Protein AF-A0A150TGW2-F1 (afdb_monomer_lite)

Foldseek 3Di:
DDDAQDDLVVLLCVQCPPPPPPLLSVLLSVLSVLLVVLQCVFQVLADHPLQNQVSLVLSVLDDSVSSNVLSVLSSVLSCLQGCVHQQHANYCLCLLLCVLVLVVCVVPVPVRVPPDSSHPVNSVVSVVVSVVLVVCCVVQPPQNGGDPDRDGRDSDPDDDDSVVVVVVVVVCVVVVNRQWPSNDNVTDGHSPGD

pLDDT: mean 93.77, std 6.83, range [50.31, 98.62]

Organism: Sorangium cellulosum (NCBI:txid56)

Radius of gyration: 16.87 Å; chains: 1; bounding box: 44×37×44 Å

Structure (mmCIF, N/CA/C/O backbone):
data_AF-A0A150TGW2-F1
#
_entry.id   AF-A0A150TGW2-F1
#
loop_
_atom_site.group_PDB
_atom_site.id
_atom_site.type_symbol
_atom_site.label_atom_id
_atom_site.label_alt_id
_atom_site.label_comp_id
_atom_site.label_asym_id
_atom_site.label_entity_id
_atom_site.label_seq_id
_atom_site.pdbx_PDB_ins_code
_atom_site.Cartn_x
_atom_site.Cartn_y
_atom_site.Cartn_z
_atom_site.occupancy
_atom_site.B_iso_or_equiv
_atom_site.auth_seq_id
_atom_site.auth_comp_id
_atom_site.auth_asym_id
_atom_site.auth_atom_id
_atom_site.pdbx_PDB_model_num
ATOM 1 N N . GLY A 1 1 ? -21.103 8.300 -10.836 1.00 50.31 1 GLY A N 1
ATOM 2 C CA . GLY A 1 1 ? -19.674 8.620 -10.648 1.00 50.31 1 GLY A CA 1
ATOM 3 C C . GLY A 1 1 ? -19.237 8.073 -9.309 1.00 50.31 1 GLY A C 1
ATOM 4 O O . GLY A 1 1 ? -20.060 8.063 -8.403 1.00 50.31 1 GLY A O 1
ATOM 5 N N . ARG A 1 2 ? -18.007 7.562 -9.195 1.00 58.28 2 ARG A N 1
ATOM 6 C CA . ARG A 1 2 ? -17.454 7.098 -7.913 1.00 58.28 2 ARG A CA 1
ATOM 7 C C . ARG A 1 2 ? -17.282 8.310 -6.977 1.00 58.28 2 ARG A C 1
ATOM 9 O O . ARG A 1 2 ? -16.874 9.359 -7.477 1.00 58.28 2 ARG A O 1
ATOM 16 N N . PRO A 1 3 ? -17.623 8.211 -5.681 1.00 62.69 3 PRO A N 1
ATOM 17 C CA . PRO A 1 3 ? -17.350 9.286 -4.732 1.00 62.69 3 PRO A CA 1
ATOM 18 C C . PRO A 1 3 ? -15.841 9.543 -4.640 1.00 62.69 3 PRO A C 1
ATOM 20 O O . PRO A 1 3 ? -15.041 8.612 -4.748 1.00 62.69 3 PRO A O 1
ATOM 23 N N . SER A 1 4 ? -15.460 10.811 -4.484 1.00 74.00 4 SER A N 1
ATOM 24 C CA . SER A 1 4 ? -14.071 11.203 -4.234 1.00 74.00 4 SER A CA 1
ATOM 25 C C . SER A 1 4 ? -13.566 10.575 -2.934 1.00 74.00 4 SER A C 1
ATOM 27 O O . SER A 1 4 ? -14.350 10.399 -2.001 1.00 74.00 4 SER A O 1
ATOM 29 N N . ALA A 1 5 ? -12.265 10.276 -2.866 1.00 78.12 5 ALA A N 1
ATOM 30 C CA . ALA A 1 5 ? -11.638 9.822 -1.627 1.00 78.12 5 ALA A CA 1
ATOM 31 C C . ALA A 1 5 ? -11.913 10.834 -0.494 1.00 78.12 5 ALA A C 1
ATOM 33 O O . ALA A 1 5 ? -11.845 12.048 -0.742 1.00 78.12 5 ALA A O 1
ATOM 34 N N . PRO A 1 6 ? -12.254 10.370 0.722 1.00 82.56 6 PRO A N 1
ATOM 35 C CA . PRO A 1 6 ? -12.525 11.265 1.835 1.00 82.56 6 PRO A CA 1
ATOM 36 C C . PRO A 1 6 ? -11.274 12.068 2.198 1.00 82.56 6 PRO A C 1
ATOM 38 O O . PRO A 1 6 ? -10.140 11.599 2.079 1.00 82.56 6 PRO A O 1
ATOM 41 N N . ALA A 1 7 ? -11.478 13.292 2.685 1.00 87.06 7 ALA A N 1
ATOM 42 C CA . ALA A 1 7 ? -10.389 14.032 3.308 1.00 87.06 7 ALA A CA 1
ATOM 43 C C . ALA A 1 7 ? -9.877 13.252 4.536 1.00 87.06 7 ALA A C 1
ATOM 45 O O . ALA A 1 7 ? -10.691 12.648 5.238 1.00 87.06 7 ALA A O 1
ATOM 46 N N . PRO A 1 8 ? -8.574 13.310 4.872 1.00 85.81 8 PRO A N 1
ATOM 47 C CA . PRO A 1 8 ? -8.024 12.566 6.007 1.00 85.81 8 PRO A CA 1
ATOM 48 C C . PRO A 1 8 ? -8.771 12.791 7.327 1.00 85.81 8 PRO A C 1
ATOM 50 O O . PRO A 1 8 ? -8.977 11.851 8.083 1.00 85.81 8 PRO A O 1
ATOM 53 N N . VAL A 1 9 ? -9.231 14.020 7.583 1.00 87.62 9 VAL A N 1
ATOM 54 C CA . VAL A 1 9 ? -10.023 14.356 8.779 1.00 87.62 9 VAL A CA 1
ATOM 55 C C . VAL A 1 9 ? -11.377 13.642 8.776 1.00 87.62 9 VAL A C 1
ATOM 57 O O . VAL A 1 9 ? -11.744 13.041 9.779 1.00 87.62 9 VAL A O 1
ATOM 60 N N . ALA A 1 10 ? -12.076 13.630 7.637 1.00 89.12 10 ALA A N 1
ATOM 61 C CA . ALA A 1 10 ? -13.352 12.931 7.498 1.00 89.12 10 ALA A CA 1
ATOM 62 C C . ALA A 1 10 ? -13.186 11.412 7.666 1.00 89.12 10 ALA A C 1
ATOM 64 O O . ALA A 1 10 ? -14.027 10.762 8.279 1.00 89.12 10 ALA A O 1
ATOM 65 N N . LEU A 1 11 ? -12.075 10.849 7.175 1.00 88.75 11 LEU A N 1
ATOM 66 C CA . LEU A 1 11 ? -11.757 9.435 7.366 1.00 88.75 11 LEU A CA 1
ATOM 67 C C . LEU A 1 11 ? -11.501 9.106 8.845 1.00 88.75 11 LEU A C 1
ATOM 69 O O . LEU A 1 11 ? -11.948 8.067 9.330 1.00 88.75 11 LEU A O 1
ATOM 73 N N . VAL A 1 12 ? -10.830 10.005 9.577 1.00 90.75 12 VAL A N 1
ATOM 74 C CA . VAL A 1 12 ? -10.642 9.852 11.025 1.00 90.75 12 VAL A CA 1
ATOM 75 C C . VAL A 1 12 ? -11.979 9.854 11.757 1.00 90.75 12 VAL A C 1
ATOM 77 O O . VAL A 1 12 ? -12.244 8.942 12.535 1.00 90.75 12 VAL A O 1
ATOM 80 N N . GLU A 1 13 ? -12.835 10.835 11.478 1.00 90.19 13 GLU A N 1
ATOM 81 C CA . GLU A 1 13 ? -14.168 10.938 12.083 1.00 90.19 13 GLU A CA 1
ATOM 82 C C . GLU A 1 13 ? -15.026 9.701 11.794 1.00 90.19 13 GLU A C 1
ATOM 84 O O . GLU A 1 13 ? -15.666 9.164 12.698 1.00 90.19 13 GLU A O 1
ATOM 89 N N . GLN A 1 14 ? -14.995 9.207 10.553 1.00 90.88 14 GLN A N 1
ATOM 90 C CA . GLN A 1 14 ? -15.760 8.038 10.128 1.00 90.88 14 GLN A CA 1
ATOM 91 C C . GLN A 1 14 ? -15.326 6.750 10.843 1.00 90.88 14 GLN A C 1
ATOM 93 O O . GLN A 1 14 ? -16.176 5.928 11.178 1.00 90.88 14 GLN A O 1
ATOM 98 N N . ILE A 1 15 ? -14.021 6.555 11.058 1.00 90.25 15 ILE A N 1
ATOM 99 C CA . ILE A 1 15 ? -13.476 5.324 11.654 1.00 90.25 15 ILE A CA 1
ATOM 100 C C . ILE A 1 15 ? -13.532 5.358 13.183 1.00 90.25 15 ILE A C 1
ATOM 102 O O . ILE A 1 15 ? -13.839 4.345 13.811 1.00 90.25 15 ILE A O 1
ATOM 106 N N . VAL A 1 16 ? -13.236 6.508 13.788 1.00 90.56 16 VAL A N 1
ATOM 107 C CA . VAL A 1 16 ? -13.211 6.665 15.250 1.00 90.56 16 VAL A CA 1
ATOM 108 C C . VAL A 1 16 ? -14.621 6.827 15.824 1.00 90.56 16 VAL A C 1
ATOM 110 O O . VAL A 1 16 ? -14.809 6.574 17.012 1.00 90.56 16 VAL A O 1
ATOM 113 N N . GLY A 1 17 ? -15.596 7.252 15.009 1.00 78.88 17 GLY A N 1
ATOM 114 C CA . GLY A 1 17 ? -16.942 7.669 15.411 1.00 78.88 17 GLY A CA 1
ATOM 115 C C . GLY A 1 17 ? -17.532 6.904 16.601 1.00 78.88 17 GLY A C 1
ATOM 116 O O . GLY A 1 17 ? -17.910 5.742 16.480 1.00 78.88 17 GLY A O 1
ATOM 117 N N . GLY A 1 18 ? -17.625 7.584 17.750 1.00 70.12 18 GLY A N 1
ATOM 118 C CA . GLY A 1 18 ? -18.191 7.046 18.995 1.00 70.12 18 GLY A CA 1
ATOM 119 C C . GLY A 1 18 ? -17.198 6.377 19.956 1.00 70.12 18 GLY A C 1
ATOM 120 O O . GLY A 1 18 ? -17.621 5.910 21.008 1.00 70.12 18 GLY A O 1
ATOM 121 N N . SER A 1 19 ? -15.900 6.328 19.642 1.00 77.75 19 SER A N 1
ATOM 122 C CA . SER A 1 19 ? -14.872 5.825 20.564 1.00 77.75 19 SER A CA 1
ATOM 123 C C . SER A 1 19 ? -14.661 6.772 21.749 1.00 77.75 19 SER A C 1
ATOM 125 O O . SER A 1 19 ? -14.334 7.941 21.560 1.00 77.75 19 SER A O 1
ATOM 127 N N . GLU A 1 20 ? -14.763 6.246 22.970 1.00 82.19 20 GLU A N 1
ATOM 128 C CA . GLU A 1 20 ? -14.439 6.974 24.211 1.00 82.19 20 GLU A CA 1
ATOM 129 C C . GLU A 1 20 ? -12.933 6.942 24.544 1.00 82.19 20 GLU A C 1
ATOM 131 O O . GLU A 1 20 ? -12.459 7.679 25.408 1.00 82.19 20 GLU A O 1
ATOM 136 N N . ASP A 1 21 ? -12.157 6.114 23.836 1.00 88.75 21 ASP A N 1
ATOM 137 C CA . ASP A 1 21 ? -10.709 5.993 24.015 1.00 88.75 21 ASP A CA 1
ATOM 138 C C . ASP A 1 21 ? -9.961 7.110 23.266 1.00 88.75 21 ASP A C 1
ATOM 140 O O . ASP A 1 21 ? -9.625 6.998 22.080 1.00 88.75 21 ASP A O 1
ATOM 144 N N . ALA A 1 22 ? -9.730 8.217 23.975 1.00 91.31 22 ALA A N 1
ATOM 145 C CA . ALA A 1 22 ? -9.056 9.400 23.448 1.00 91.31 22 ALA A CA 1
ATOM 146 C C . ALA A 1 22 ? -7.578 9.152 23.100 1.00 91.31 22 ALA A C 1
ATOM 148 O O . ALA A 1 22 ? -7.079 9.722 22.128 1.00 91.31 22 ALA A O 1
ATOM 149 N N . GLU A 1 23 ? -6.880 8.299 23.857 1.00 94.62 23 GLU A N 1
ATOM 150 C CA . GLU A 1 23 ? -5.470 7.979 23.608 1.00 94.62 23 GLU A CA 1
ATOM 151 C C . GLU A 1 23 ? -5.329 7.206 22.295 1.00 94.62 23 GLU A C 1
ATOM 153 O O . GLU A 1 23 ? -4.530 7.566 21.425 1.00 94.62 23 GLU A O 1
ATOM 158 N N . ARG A 1 24 ? -6.173 6.190 22.101 1.00 95.25 24 ARG A N 1
ATOM 159 C CA . ARG A 1 24 ? -6.221 5.411 20.864 1.00 95.25 24 ARG A CA 1
ATOM 160 C C . ARG A 1 24 ? -6.618 6.268 19.665 1.00 95.25 24 ARG A C 1
ATOM 162 O O . ARG A 1 24 ? -5.985 6.168 18.613 1.00 95.25 24 ARG A O 1
ATOM 169 N N . ALA A 1 25 ? -7.620 7.135 19.813 1.00 94.88 25 ALA A N 1
ATOM 170 C CA . ALA A 1 25 ? -8.032 8.069 18.763 1.00 94.88 25 ALA A CA 1
ATOM 171 C C . ALA A 1 25 ? -6.894 9.025 18.361 1.00 94.88 25 ALA A C 1
ATOM 173 O O . ALA A 1 25 ? -6.655 9.250 17.171 1.00 94.88 25 ALA A O 1
ATOM 174 N N . GLN A 1 26 ? -6.149 9.549 19.339 1.00 94.94 26 GLN A N 1
ATOM 175 C CA . GLN A 1 26 ? -4.997 10.412 19.087 1.00 94.94 26 GLN A CA 1
ATOM 176 C C . GLN A 1 26 ? -3.859 9.659 18.386 1.00 94.94 26 GLN A C 1
ATOM 178 O O . GLN A 1 26 ? -3.289 10.175 17.419 1.00 94.94 26 GLN A O 1
ATOM 183 N N . ALA A 1 27 ? -3.542 8.444 18.842 1.00 97.19 27 ALA A N 1
ATOM 184 C CA . ALA A 1 27 ? -2.539 7.588 18.214 1.00 97.19 27 ALA A CA 1
ATOM 185 C C . ALA A 1 27 ? -2.909 7.272 16.760 1.00 97.19 27 ALA A C 1
ATOM 187 O O . ALA A 1 27 ? -2.061 7.364 15.875 1.00 97.19 27 ALA A O 1
ATOM 188 N N . PHE A 1 28 ? -4.186 6.989 16.495 1.00 97.62 28 PHE A N 1
ATOM 189 C CA . PHE A 1 28 ? -4.698 6.744 15.151 1.00 97.62 28 PHE A CA 1
ATOM 190 C C . PHE A 1 28 ? -4.558 7.959 14.234 1.00 97.62 28 PHE A C 1
ATOM 192 O O . PHE A 1 28 ? -3.975 7.845 13.156 1.00 97.62 28 PHE A O 1
ATOM 199 N N . ALA A 1 29 ? -5.024 9.134 14.666 1.00 96.62 29 ALA A N 1
ATOM 200 C CA . ALA A 1 29 ? -4.918 10.358 13.875 1.00 96.62 29 ALA A CA 1
ATOM 201 C C . ALA A 1 29 ? -3.453 10.718 13.570 1.00 96.62 29 ALA A C 1
ATOM 203 O O . ALA A 1 29 ? -3.117 11.097 12.443 1.00 96.62 29 ALA A O 1
ATOM 204 N N . ARG A 1 30 ? -2.560 10.556 14.557 1.00 97.44 30 ARG A N 1
ATOM 205 C CA . ARG A 1 30 ? -1.115 10.743 14.373 1.00 97.44 30 ARG A CA 1
ATOM 206 C C . ARG A 1 30 ? -0.544 9.730 13.380 1.00 97.44 30 ARG A C 1
ATOM 208 O O . ARG A 1 30 ? 0.102 10.153 12.424 1.00 97.44 30 ARG A O 1
ATOM 215 N N . GLY A 1 31 ? -0.802 8.440 13.586 1.00 98.19 31 GLY A N 1
ATOM 216 C CA . GLY A 1 31 ? -0.280 7.356 12.753 1.00 98.19 31 GLY A CA 1
ATOM 217 C C . GLY A 1 31 ? -0.740 7.469 11.300 1.00 98.19 31 GLY A C 1
ATOM 218 O O . GLY A 1 31 ? 0.078 7.399 10.386 1.00 98.19 31 GLY A O 1
ATOM 219 N N . LEU A 1 32 ? -2.024 7.757 11.068 1.00 97.88 32 LEU A N 1
ATOM 220 C CA . LEU A 1 32 ? -2.549 7.998 9.723 1.00 97.88 32 LEU A CA 1
ATOM 221 C C . LEU A 1 32 ? -1.889 9.226 9.080 1.00 97.88 32 LEU A C 1
ATOM 223 O O . LEU A 1 32 ? -1.500 9.182 7.913 1.00 97.88 32 LEU A O 1
ATOM 227 N N . GLY A 1 33 ? -1.707 10.309 9.840 1.00 97.94 33 GLY A N 1
ATOM 228 C CA . GLY A 1 33 ? -0.995 11.495 9.367 1.00 97.94 33 GLY A CA 1
ATOM 229 C C . GLY A 1 33 ? 0.465 11.212 8.993 1.00 97.94 33 GLY A C 1
ATOM 230 O O . GLY A 1 33 ? 0.959 11.745 8.001 1.00 97.94 33 GLY A O 1
ATOM 231 N N . GLU A 1 34 ? 1.165 10.370 9.753 1.00 98.44 34 GLU A N 1
ATOM 232 C CA . GLU A 1 34 ? 2.533 9.932 9.450 1.00 98.44 34 GLU A CA 1
ATOM 233 C C . GLU A 1 34 ? 2.592 9.068 8.184 1.00 98.44 34 GLU A C 1
ATOM 235 O O . GLU A 1 34 ? 3.429 9.327 7.318 1.00 98.44 34 GLU A O 1
ATOM 240 N N . VAL A 1 35 ? 1.657 8.128 8.017 1.00 98.31 35 VAL A N 1
ATOM 241 C CA . VAL A 1 35 ? 1.521 7.318 6.795 1.00 98.31 35 VAL A CA 1
ATOM 242 C C . VAL A 1 35 ? 1.264 8.198 5.571 1.00 98.31 35 VAL A C 1
ATOM 244 O O . VAL A 1 35 ? 1.956 8.061 4.564 1.00 98.31 35 VAL A O 1
ATOM 247 N N . ILE A 1 36 ? 0.324 9.145 5.654 1.00 97.31 36 ILE A N 1
ATOM 248 C CA . ILE A 1 36 ? 0.015 10.062 4.546 1.00 97.31 36 ILE A CA 1
ATOM 249 C C . ILE A 1 36 ? 1.250 10.875 4.162 1.00 97.31 36 ILE A C 1
ATOM 251 O O . ILE A 1 36 ? 1.592 10.937 2.981 1.00 97.31 36 ILE A O 1
ATOM 255 N N . ARG A 1 37 ? 1.954 11.462 5.141 1.00 97.75 37 ARG A N 1
ATOM 256 C CA . ARG A 1 37 ? 3.197 12.203 4.872 1.00 97.75 37 ARG A CA 1
ATOM 257 C C . ARG A 1 37 ? 4.237 11.314 4.204 1.00 97.75 37 ARG A C 1
ATOM 259 O O . ARG A 1 37 ? 4.844 11.737 3.229 1.00 97.75 37 ARG A O 1
ATOM 266 N N . ALA A 1 38 ? 4.415 10.082 4.680 1.00 98.19 38 ALA A N 1
ATOM 267 C CA . ALA A 1 38 ? 5.361 9.152 4.079 1.00 98.19 38 ALA A CA 1
ATOM 268 C C . ALA A 1 38 ? 4.997 8.811 2.627 1.00 98.19 38 ALA A C 1
ATOM 270 O O . ALA A 1 38 ? 5.903 8.728 1.797 1.00 98.19 38 ALA A O 1
ATOM 271 N N . ILE A 1 39 ? 3.708 8.667 2.302 1.00 97.69 39 ILE A N 1
ATOM 272 C CA . ILE A 1 39 ? 3.257 8.447 0.924 1.00 97.69 39 ILE A CA 1
ATOM 273 C C . ILE A 1 39 ? 3.545 9.678 0.057 1.00 97.69 39 ILE A C 1
ATOM 275 O O . ILE A 1 39 ? 4.183 9.528 -0.980 1.00 97.69 39 ILE A O 1
ATOM 279 N N . VAL A 1 40 ? 3.155 10.884 0.492 1.00 96.81 40 VAL A N 1
ATOM 280 C CA . VAL A 1 40 ? 3.431 12.146 -0.232 1.00 96.81 40 VAL A CA 1
ATOM 281 C C . VAL A 1 40 ? 4.929 12.302 -0.508 1.00 96.81 40 VAL A C 1
ATOM 283 O O . VAL A 1 40 ? 5.344 12.607 -1.624 1.00 96.81 40 VAL A O 1
ATOM 286 N N . ASP A 1 41 ? 5.750 12.066 0.511 1.00 97.88 41 ASP A N 1
ATOM 287 C CA . ASP A 1 41 ? 7.186 12.311 0.462 1.00 97.88 41 ASP A CA 1
ATOM 288 C C . ASP A 1 41 ? 7.947 11.319 -0.419 1.00 97.88 41 ASP A C 1
ATOM 290 O O . ASP A 1 41 ? 8.965 11.684 -1.018 1.00 97.88 41 ASP A O 1
ATOM 294 N N . ASN A 1 42 ? 7.508 10.058 -0.441 1.00 98.00 42 ASN A N 1
ATOM 295 C CA . ASN A 1 42 ? 8.208 8.970 -1.122 1.00 98.00 42 ASN A CA 1
ATOM 296 C C . ASN A 1 42 ? 7.585 8.613 -2.480 1.00 98.00 42 ASN A C 1
ATOM 298 O O . ASN A 1 42 ? 8.274 8.059 -3.335 1.00 98.00 42 ASN A O 1
ATOM 302 N N . PHE A 1 43 ? 6.323 8.971 -2.709 1.00 97.12 43 PHE A N 1
ATOM 303 C CA . PHE A 1 43 ? 5.584 8.745 -3.951 1.00 97.12 43 PHE A CA 1
ATOM 304 C C . PHE A 1 43 ? 4.863 10.043 -4.363 1.00 97.12 43 PHE A C 1
ATOM 306 O O . PHE A 1 43 ? 3.635 10.099 -4.369 1.00 97.12 43 PHE A O 1
ATOM 313 N N . PRO A 1 44 ? 5.601 11.115 -4.708 1.00 95.38 44 PRO A N 1
ATOM 314 C CA . PRO A 1 44 ? 5.012 12.430 -4.991 1.00 95.38 44 PRO A CA 1
ATOM 315 C C . PRO A 1 44 ? 4.084 12.431 -6.212 1.00 95.38 44 PRO A C 1
ATOM 317 O O . PRO A 1 44 ? 3.219 13.293 -6.325 1.00 95.38 44 PRO A O 1
ATOM 320 N N . ASP A 1 45 ? 4.250 11.450 -7.102 1.00 94.56 45 ASP A N 1
ATOM 321 C CA . ASP A 1 45 ? 3.418 11.266 -8.289 1.00 94.56 45 ASP A CA 1
ATOM 322 C C . ASP A 1 45 ? 2.236 10.308 -8.028 1.00 94.56 45 ASP A C 1
ATOM 324 O O . ASP A 1 45 ? 1.537 9.936 -8.969 1.00 94.56 45 ASP A O 1
ATOM 328 N N . ASN A 1 46 ? 2.012 9.866 -6.782 1.00 94.94 46 ASN A N 1
ATOM 329 C CA . ASN A 1 46 ? 0.904 8.977 -6.430 1.00 94.94 46 ASN A CA 1
ATOM 330 C C . ASN A 1 46 ? -0.445 9.633 -6.761 1.00 94.94 46 ASN A C 1
ATOM 332 O O . ASN A 1 46 ? -0.710 10.773 -6.382 1.00 94.94 46 ASN A O 1
ATOM 336 N N . ILE A 1 47 ? -1.292 8.907 -7.490 1.00 93.25 47 ILE A N 1
ATOM 337 C CA . ILE A 1 47 ? -2.478 9.480 -8.144 1.00 93.25 47 ILE A CA 1
ATOM 338 C C . ILE A 1 47 ? -3.713 9.264 -7.276 1.00 93.25 47 ILE A C 1
ATOM 340 O O . ILE A 1 47 ? -4.512 10.181 -7.082 1.00 93.25 47 ILE A O 1
ATOM 344 N N . PHE A 1 48 ? -3.858 8.054 -6.735 1.00 91.94 48 PHE A N 1
ATOM 345 C CA . PHE A 1 48 ? -5.030 7.654 -5.971 1.00 91.94 48 PHE A CA 1
ATOM 346 C C . PHE A 1 48 ? -4.700 7.512 -4.483 1.00 91.94 48 PHE A C 1
ATOM 348 O O . PHE A 1 48 ? -3.723 6.868 -4.099 1.00 91.94 48 PHE A O 1
ATOM 355 N N . TRP A 1 49 ? -5.552 8.106 -3.648 1.00 89.31 49 TRP A N 1
ATOM 356 C CA . TRP A 1 49 ? -5.407 8.206 -2.191 1.00 89.31 49 TRP A CA 1
ATOM 357 C C . TRP A 1 49 ? -6.382 7.283 -1.450 1.00 89.31 49 TRP A C 1
ATOM 359 O O . TRP A 1 49 ? -6.836 7.623 -0.364 1.00 89.31 49 TRP A O 1
ATOM 369 N N . ASP A 1 50 ? -6.730 6.145 -2.055 1.00 92.81 50 ASP A N 1
ATOM 370 C CA . ASP A 1 50 ? -7.686 5.153 -1.539 1.00 92.81 50 ASP A CA 1
ATOM 371 C C . ASP A 1 50 ? -7.146 4.467 -0.264 1.00 92.81 50 ASP A C 1
ATOM 373 O O . ASP A 1 50 ? -6.692 3.324 -0.291 1.00 92.81 50 ASP A O 1
ATOM 377 N N . LEU A 1 51 ? -7.124 5.209 0.844 1.00 95.00 51 LEU A N 1
ATOM 378 C CA . LEU A 1 51 ? -6.526 4.824 2.124 1.00 95.00 51 LEU A CA 1
ATOM 379 C C . LEU A 1 51 ? -7.549 4.262 3.117 1.00 95.00 51 LEU A C 1
ATOM 381 O O . LEU A 1 51 ? -7.164 3.900 4.225 1.00 95.00 51 LEU A O 1
ATOM 385 N N . ASP A 1 52 ? -8.827 4.185 2.749 1.00 95.81 52 ASP A N 1
ATOM 386 C CA . ASP A 1 52 ? -9.936 3.810 3.629 1.00 95.81 52 ASP A CA 1
ATOM 387 C C . ASP A 1 52 ? -9.686 2.474 4.337 1.00 95.81 52 ASP A C 1
ATOM 389 O O . ASP A 1 52 ? -9.763 2.386 5.564 1.00 95.81 52 ASP A O 1
ATOM 393 N N . TYR A 1 53 ? -9.318 1.437 3.580 1.00 97.06 53 TYR A N 1
ATOM 394 C CA . TYR A 1 53 ? -9.048 0.126 4.162 1.00 97.06 53 TYR A CA 1
ATOM 395 C C . TYR A 1 53 ? -7.769 0.109 5.003 1.00 97.06 53 TYR A C 1
ATOM 397 O O . TYR A 1 53 ? -7.759 -0.463 6.089 1.00 97.06 53 TYR A O 1
ATOM 405 N N . LEU A 1 54 ? -6.702 0.774 4.547 1.00 97.56 54 LEU A N 1
ATOM 406 C CA . LEU A 1 54 ? -5.458 0.878 5.317 1.00 97.56 54 LEU A CA 1
ATOM 407 C C . LEU A 1 54 ? -5.700 1.577 6.661 1.00 97.56 54 LEU A C 1
ATOM 409 O O . LEU A 1 54 ? -5.198 1.129 7.689 1.00 97.56 54 LEU A O 1
ATOM 413 N N . ALA A 1 55 ? -6.492 2.650 6.663 1.00 97.19 55 ALA A N 1
ATOM 414 C CA . ALA A 1 55 ? -6.892 3.355 7.871 1.00 97.19 55 ALA A CA 1
ATOM 415 C C . ALA A 1 55 ? -7.762 2.466 8.774 1.00 97.19 55 ALA A C 1
ATOM 417 O O . ALA A 1 55 ? -7.580 2.465 9.990 1.00 97.19 55 ALA A O 1
ATOM 418 N N . CYS A 1 56 ? -8.655 1.655 8.200 1.00 96.69 56 CYS A N 1
ATOM 419 C CA . CYS A 1 56 ? -9.417 0.670 8.964 1.00 96.69 56 CYS A CA 1
ATOM 420 C C . CYS A 1 56 ? -8.494 -0.358 9.642 1.00 96.69 56 CYS A C 1
ATOM 422 O O . CYS A 1 56 ? -8.605 -0.565 10.850 1.00 96.69 56 CYS A O 1
ATOM 424 N N . CYS A 1 57 ? -7.533 -0.935 8.913 1.00 97.62 57 CYS A N 1
ATOM 425 C CA . CYS A 1 57 ? -6.549 -1.868 9.471 1.00 97.62 57 CYS A CA 1
ATOM 426 C C . CYS A 1 57 ? -5.676 -1.217 10.550 1.00 97.62 57 CYS A C 1
ATOM 428 O O . CYS A 1 57 ? -5.441 -1.822 11.595 1.00 97.62 57 CYS A O 1
ATOM 430 N N . LEU A 1 58 ? -5.254 0.033 10.337 1.00 97.56 58 LEU A N 1
ATOM 431 C CA . LEU A 1 58 ? -4.515 0.803 11.332 1.00 97.56 58 LEU A CA 1
ATOM 432 C C . LEU A 1 58 ? -5.330 0.945 12.624 1.00 97.56 58 LEU A C 1
ATOM 434 O O . LEU A 1 58 ? -4.811 0.665 13.697 1.00 97.56 58 LEU A O 1
ATOM 438 N N . TRP A 1 59 ? -6.609 1.320 12.544 1.00 96.94 59 TRP A N 1
ATOM 439 C CA . TRP A 1 59 ? -7.483 1.395 13.720 1.00 96.94 59 TRP A CA 1
ATOM 440 C C . TRP A 1 59 ? -7.681 0.030 14.391 1.00 96.94 59 TRP A C 1
ATOM 442 O O . TRP A 1 59 ? -7.671 -0.074 15.621 1.00 96.94 59 TRP A O 1
ATOM 452 N N . GLN A 1 60 ? -7.835 -1.030 13.596 1.00 95.69 60 GLN A N 1
ATOM 453 C CA . GLN A 1 60 ? -8.010 -2.407 14.066 1.00 95.69 60 GLN A CA 1
ATOM 454 C C . GLN A 1 60 ? -6.761 -2.999 14.734 1.00 95.69 60 GLN A C 1
ATOM 456 O O . GLN A 1 60 ? -6.900 -3.990 15.448 1.00 95.69 60 GLN A O 1
ATOM 461 N N . ALA A 1 61 ? -5.582 -2.378 14.596 1.00 95.75 61 ALA A N 1
ATOM 462 C CA . ALA A 1 61 ? -4.376 -2.770 15.333 1.0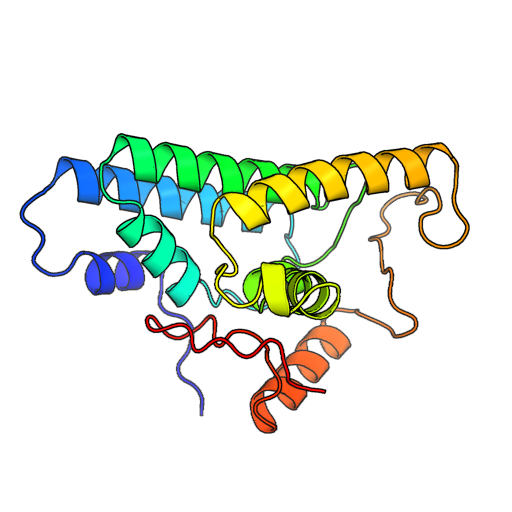0 95.75 61 ALA A CA 1
ATOM 463 C C . ALA A 1 61 ? -4.584 -2.758 16.863 1.00 95.75 61 ALA A C 1
ATOM 465 O O . ALA A 1 61 ? -3.880 -3.451 17.595 1.00 95.75 61 ALA A O 1
ATOM 466 N N . GLY A 1 62 ? -5.587 -2.019 17.350 1.00 94.69 62 GLY A N 1
ATOM 467 C CA . GLY A 1 62 ? -6.043 -2.090 18.732 1.00 94.69 62 GLY A CA 1
ATOM 468 C C . GLY A 1 62 ? -5.484 -0.950 19.569 1.00 94.69 62 GLY A C 1
ATOM 469 O O . GLY A 1 62 ? -5.931 0.182 19.421 1.00 94.69 62 GLY A O 1
ATOM 470 N N . SER A 1 63 ? -4.561 -1.245 20.482 1.00 96.25 63 SER A N 1
ATOM 471 C CA . SER A 1 63 ? -4.045 -0.265 21.447 1.00 96.25 63 SER A CA 1
ATOM 472 C C . SER A 1 63 ? -3.251 0.870 20.785 1.00 96.25 63 SER A C 1
ATOM 474 O O . SER A 1 63 ? -2.724 0.716 19.683 1.00 96.25 63 SER A O 1
ATOM 476 N N . ALA A 1 64 ? -3.111 2.005 21.479 1.00 97.00 64 ALA A N 1
ATOM 477 C CA . ALA A 1 64 ? -2.309 3.134 21.000 1.00 97.00 64 ALA A CA 1
ATOM 478 C C . ALA A 1 64 ? -0.861 2.744 20.605 1.00 97.00 64 ALA A C 1
ATOM 480 O O . ALA A 1 64 ? -0.432 3.143 19.518 1.00 97.00 64 ALA A O 1
ATOM 481 N N . PRO A 1 65 ? -0.125 1.913 21.378 1.00 97.81 65 PRO A N 1
ATOM 482 C CA . PRO A 1 65 ? 1.177 1.400 20.944 1.00 97.81 65 PRO A CA 1
ATOM 483 C C . PRO A 1 65 ? 1.110 0.556 19.665 1.00 97.81 65 PRO A C 1
ATOM 485 O O . PRO A 1 65 ? 1.909 0.770 18.760 1.00 97.81 65 PRO A O 1
ATOM 488 N N . ALA A 1 66 ? 0.131 -0.350 19.547 1.00 97.75 66 ALA A N 1
ATOM 489 C CA . ALA A 1 66 ? -0.002 -1.220 18.376 1.00 97.75 66 ALA A CA 1
ATOM 490 C C . ALA A 1 66 ? -0.311 -0.428 17.093 1.00 97.75 66 ALA A C 1
ATOM 492 O O . ALA A 1 66 ? 0.220 -0.733 16.026 1.00 97.75 66 ALA A O 1
ATOM 493 N N . ILE A 1 67 ? -1.121 0.628 17.207 1.00 98.31 67 ILE A N 1
ATOM 494 C CA . ILE A 1 67 ? -1.367 1.595 16.129 1.00 98.31 67 ILE A CA 1
ATOM 495 C C . ILE A 1 67 ? -0.060 2.282 15.716 1.00 98.31 67 ILE A C 1
ATOM 497 O O . ILE A 1 67 ? 0.238 2.380 14.525 1.00 98.31 67 ILE A O 1
ATOM 501 N N . GLY A 1 68 ? 0.727 2.745 16.692 1.00 98.12 68 GLY A N 1
ATOM 502 C CA . GLY A 1 68 ? 2.029 3.366 16.444 1.00 98.12 68 GLY A CA 1
ATOM 503 C C . GLY A 1 68 ? 2.994 2.427 15.717 1.00 98.12 68 GLY A C 1
ATOM 504 O O . GLY A 1 68 ? 3.579 2.810 14.705 1.00 98.12 68 GLY A O 1
ATOM 505 N N . ASP A 1 69 ? 3.109 1.180 16.172 1.00 98.19 69 ASP A N 1
ATOM 506 C CA . ASP A 1 69 ? 3.975 0.168 15.560 1.00 98.19 69 ASP A CA 1
ATOM 507 C C . ASP A 1 69 ? 3.547 -0.167 14.125 1.00 98.19 69 ASP A C 1
ATOM 509 O O . ASP A 1 69 ? 4.387 -0.253 13.222 1.00 98.19 69 ASP A O 1
ATOM 513 N N . PHE A 1 70 ? 2.238 -0.299 13.888 1.00 98.50 70 PHE A N 1
ATOM 514 C CA . PHE A 1 70 ? 1.688 -0.512 12.551 1.00 98.50 70 PHE A CA 1
ATOM 515 C C . PHE A 1 70 ? 2.024 0.662 11.624 1.00 98.50 70 PHE A C 1
ATOM 517 O O . PHE A 1 70 ? 2.539 0.455 10.522 1.00 98.50 70 PHE A O 1
ATOM 524 N N . ALA A 1 71 ? 1.775 1.902 12.062 1.00 98.50 71 ALA A N 1
ATOM 525 C CA . ALA A 1 71 ? 2.088 3.094 11.279 1.00 98.50 71 ALA A CA 1
ATOM 526 C C . ALA A 1 71 ? 3.589 3.171 10.958 1.00 98.50 71 ALA A C 1
ATOM 528 O O . ALA A 1 71 ? 3.959 3.370 9.800 1.00 98.50 71 ALA A O 1
ATOM 529 N N . CYS A 1 72 ? 4.454 2.918 11.944 1.00 98.44 72 CYS A N 1
ATOM 530 C CA . CYS A 1 72 ? 5.905 2.859 11.764 1.00 98.44 72 CYS A CA 1
ATOM 531 C C . CYS A 1 72 ? 6.324 1.833 10.700 1.00 98.44 72 CYS A C 1
ATOM 533 O O . CYS A 1 72 ? 7.182 2.134 9.866 1.00 98.44 72 CYS A O 1
ATOM 535 N N . ARG A 1 73 ? 5.709 0.641 10.677 1.00 98.06 73 ARG A N 1
ATOM 536 C CA . ARG A 1 73 ? 5.976 -0.377 9.644 1.00 98.06 73 ARG A CA 1
ATOM 537 C C . ARG A 1 73 ? 5.596 0.122 8.251 1.00 98.06 73 ARG A C 1
ATOM 539 O O . ARG A 1 73 ? 6.419 0.050 7.340 1.00 98.06 73 ARG A O 1
ATOM 546 N N . VAL A 1 74 ? 4.407 0.699 8.085 1.00 98.38 74 VAL A N 1
ATOM 547 C CA . VAL A 1 74 ? 3.964 1.251 6.790 1.00 98.38 74 VAL A CA 1
ATOM 548 C C . VAL A 1 74 ? 4.870 2.397 6.326 1.00 98.38 74 VAL A C 1
ATOM 550 O O . VAL A 1 74 ? 5.251 2.452 5.154 1.00 98.38 74 VAL A O 1
ATOM 553 N N . VAL A 1 75 ? 5.272 3.289 7.234 1.00 98.62 75 VAL A N 1
ATOM 554 C CA . VAL A 1 75 ? 6.208 4.387 6.941 1.00 98.62 75 VAL A CA 1
ATOM 555 C C . VAL A 1 75 ? 7.568 3.843 6.494 1.00 98.62 75 VAL A C 1
ATOM 557 O O . VAL A 1 75 ? 8.106 4.304 5.485 1.00 98.62 75 VAL A O 1
ATOM 560 N N . SER A 1 76 ? 8.104 2.838 7.195 1.00 98.25 76 SER A N 1
ATOM 561 C CA . SER A 1 76 ? 9.364 2.172 6.836 1.00 98.25 76 SER A CA 1
ATOM 562 C C . SER A 1 76 ? 9.310 1.585 5.423 1.00 98.25 76 SER A C 1
ATOM 564 O O . SER A 1 76 ? 10.217 1.817 4.621 1.00 98.25 76 SER A O 1
ATOM 566 N N . LEU A 1 77 ? 8.208 0.914 5.073 1.00 98.12 77 LEU A N 1
ATOM 567 C CA . LEU A 1 77 ? 7.981 0.393 3.724 1.00 98.12 77 LEU A CA 1
ATOM 568 C C . LEU A 1 77 ? 7.936 1.520 2.680 1.00 98.12 77 LEU A C 1
ATOM 570 O O . LEU A 1 77 ? 8.600 1.431 1.647 1.00 98.12 77 LEU A O 1
ATOM 574 N N . CYS A 1 78 ? 7.231 2.623 2.951 1.00 98.19 78 CYS A N 1
ATOM 575 C CA . CYS A 1 78 ? 7.185 3.765 2.031 1.00 98.19 78 CYS A CA 1
ATOM 576 C C . CYS A 1 78 ? 8.587 4.329 1.748 1.00 98.19 78 CYS A C 1
ATOM 578 O O . CYS A 1 78 ? 8.955 4.530 0.589 1.00 98.19 78 CYS A O 1
ATOM 580 N N . VAL A 1 79 ? 9.391 4.524 2.798 1.00 98.19 79 VAL A N 1
ATOM 581 C CA . VAL A 1 79 ? 10.788 4.978 2.683 1.00 98.19 79 VAL A CA 1
ATOM 582 C C . VAL A 1 79 ? 11.641 3.964 1.924 1.00 98.19 79 VAL A C 1
ATOM 584 O O . VAL A 1 79 ? 12.481 4.340 1.108 1.00 98.19 79 VAL A O 1
ATOM 587 N N . GLY A 1 80 ? 11.424 2.676 2.177 1.00 97.75 80 GLY A N 1
ATOM 588 C CA . GLY A 1 80 ? 12.202 1.585 1.613 1.00 97.75 80 GLY A CA 1
ATOM 589 C C . GLY A 1 80 ? 11.991 1.337 0.120 1.00 97.75 80 GLY A C 1
ATOM 590 O O . GLY A 1 80 ? 12.927 0.912 -0.564 1.00 97.75 80 GLY A O 1
ATOM 591 N N . PHE A 1 81 ? 10.790 1.619 -0.385 1.00 98.06 81 PHE A N 1
ATOM 592 C CA . PHE A 1 81 ? 10.400 1.361 -1.773 1.00 98.06 81 PHE A CA 1
ATOM 593 C C . PHE A 1 81 ? 10.338 2.623 -2.646 1.00 98.06 81 PHE A C 1
ATOM 595 O O . PHE A 1 81 ? 10.583 2.537 -3.853 1.00 98.06 81 PHE A O 1
ATOM 602 N N . GLY A 1 82 ? 10.045 3.791 -2.070 1.00 97.19 82 GLY A N 1
ATOM 603 C CA . GLY A 1 82 ? 9.783 5.007 -2.840 1.00 97.19 82 GLY A CA 1
ATOM 604 C C . GLY A 1 82 ? 11.019 5.733 -3.371 1.00 97.19 82 GLY A C 1
ATOM 605 O O . GLY A 1 82 ? 12.133 5.203 -3.402 1.00 97.19 82 GLY A O 1
ATOM 606 N N . ASN A 1 83 ? 10.813 6.966 -3.828 1.00 95.81 83 ASN A N 1
ATOM 607 C CA . ASN A 1 83 ? 11.740 7.761 -4.640 1.00 95.81 83 ASN A CA 1
ATOM 608 C C . ASN A 1 83 ? 13.093 8.093 -3.976 1.00 95.81 83 ASN A C 1
ATOM 610 O O . ASN A 1 83 ? 14.063 8.350 -4.690 1.00 95.81 83 ASN A O 1
ATOM 614 N N . LYS A 1 84 ? 13.171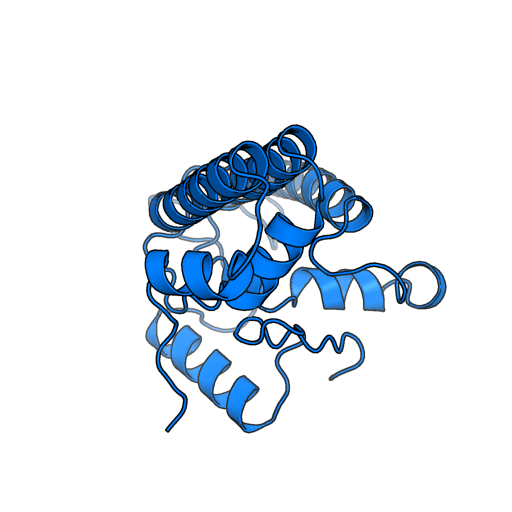 8.070 -2.641 1.00 94.38 84 LYS A N 1
ATOM 615 C CA . LYS A 1 84 ? 14.389 8.315 -1.849 1.00 94.38 84 LYS A CA 1
ATOM 616 C C . LYS A 1 84 ? 15.231 7.048 -1.648 1.00 94.38 84 LYS A C 1
ATOM 618 O O . LYS A 1 84 ? 16.384 7.140 -1.231 1.00 94.38 84 LYS A O 1
ATOM 623 N N . SER A 1 85 ? 14.680 5.870 -1.946 1.00 95.19 85 SER A N 1
ATOM 624 C CA . SER A 1 85 ? 15.376 4.584 -1.829 1.00 95.19 85 SER A CA 1
ATOM 625 C C . SER A 1 85 ? 16.258 4.279 -3.048 1.00 95.19 85 SER A C 1
ATOM 627 O O . SER A 1 85 ? 16.279 5.011 -4.034 1.00 95.19 85 SER A O 1
ATOM 629 N N . LYS A 1 86 ? 16.967 3.142 -3.026 1.00 94.38 86 LYS A N 1
ATOM 630 C CA . LYS A 1 86 ? 17.623 2.581 -4.225 1.00 94.38 86 LYS A CA 1
ATOM 631 C C . LYS A 1 86 ? 16.632 1.948 -5.212 1.00 94.38 86 LYS A C 1
ATOM 633 O O . LYS A 1 86 ? 16.983 1.734 -6.373 1.00 94.38 86 LYS A O 1
ATOM 638 N N . LEU A 1 87 ? 15.417 1.636 -4.758 1.00 96.19 87 LEU A N 1
ATOM 639 C CA . LEU A 1 87 ? 14.386 0.997 -5.571 1.00 96.19 87 LEU A CA 1
ATOM 640 C C . LEU A 1 87 ? 13.659 2.017 -6.443 1.00 96.19 87 LEU A C 1
ATOM 642 O O . LEU A 1 87 ? 13.496 1.754 -7.632 1.00 96.19 87 LEU A O 1
ATOM 646 N N . ARG A 1 88 ? 13.321 3.184 -5.880 1.00 96.38 88 ARG A N 1
ATOM 647 C CA . ARG A 1 88 ? 12.696 4.324 -6.572 1.00 96.38 88 ARG A CA 1
ATOM 648 C C . ARG A 1 88 ? 11.437 3.946 -7.348 1.00 96.38 88 ARG A C 1
ATOM 650 O O . ARG A 1 88 ? 11.291 4.321 -8.514 1.00 96.38 88 ARG A O 1
ATOM 657 N N . PHE A 1 89 ? 10.535 3.197 -6.722 1.00 96.81 89 PHE A N 1
ATOM 658 C CA . PHE A 1 89 ? 9.203 3.006 -7.288 1.00 96.81 89 PHE A CA 1
ATOM 659 C C . PHE A 1 89 ? 8.418 4.315 -7.231 1.00 96.81 89 PHE A C 1
ATOM 661 O O . PHE A 1 89 ? 8.561 5.103 -6.296 1.00 96.81 89 PHE A O 1
ATOM 668 N N . ARG A 1 90 ? 7.626 4.558 -8.275 1.00 96.38 90 ARG A N 1
ATOM 669 C CA . ARG A 1 90 ? 6.925 5.829 -8.484 1.00 96.38 90 ARG A CA 1
ATOM 670 C C . ARG A 1 90 ? 5.614 5.938 -7.713 1.00 96.38 90 ARG A C 1
ATOM 672 O O . ARG A 1 90 ? 5.254 7.028 -7.283 1.00 96.38 90 ARG A O 1
ATOM 679 N N . TYR A 1 91 ? 4.928 4.812 -7.543 1.00 97.56 91 TYR A N 1
ATOM 680 C CA . TYR A 1 91 ? 3.572 4.742 -7.008 1.00 97.56 91 TYR A CA 1
ATOM 681 C C . TYR A 1 91 ? 3.496 3.764 -5.840 1.00 97.56 91 TYR A C 1
ATOM 683 O O . TYR A 1 91 ? 4.178 2.738 -5.845 1.00 97.56 91 TYR A O 1
ATOM 691 N N . ALA A 1 92 ? 2.606 4.050 -4.890 1.00 97.06 92 ALA A N 1
ATOM 692 C CA . ALA A 1 92 ? 2.240 3.122 -3.822 1.00 97.06 92 ALA A CA 1
ATOM 693 C C . ALA A 1 92 ? 1.084 2.187 -4.232 1.00 97.06 92 ALA A C 1
ATOM 695 O O . ALA A 1 92 ? 0.680 1.331 -3.450 1.00 97.06 92 ALA A O 1
ATOM 696 N N . HIS A 1 93 ? 0.535 2.336 -5.445 1.00 96.56 93 HIS A N 1
ATOM 697 C CA . HIS A 1 93 ? -0.685 1.647 -5.874 1.00 96.56 93 HIS A CA 1
ATOM 698 C C . HIS A 1 93 ? -0.579 0.112 -5.850 1.00 96.56 93 HIS A C 1
ATOM 700 O O . HIS A 1 93 ? -1.547 -0.548 -5.486 1.00 96.56 93 HIS A O 1
ATOM 706 N N . ASP A 1 94 ? 0.581 -0.475 -6.174 1.00 95.38 94 ASP A N 1
ATOM 707 C CA . ASP A 1 94 ? 0.771 -1.938 -6.126 1.00 95.38 94 ASP A CA 1
ATOM 708 C C . ASP A 1 94 ? 0.607 -2.490 -4.695 1.00 95.38 94 ASP A C 1
ATOM 710 O O . ASP A 1 94 ? 0.063 -3.581 -4.501 1.00 95.38 94 ASP A O 1
ATOM 714 N N . PHE A 1 95 ? 1.027 -1.705 -3.700 1.00 96.81 95 PHE A N 1
ATOM 715 C CA . PHE A 1 95 ? 0.858 -1.999 -2.281 1.00 96.81 95 PHE A CA 1
ATOM 716 C C . PHE A 1 95 ? -0.578 -1.710 -1.823 1.00 96.81 95 PHE A C 1
ATOM 718 O O . PHE A 1 95 ? -1.233 -2.593 -1.276 1.00 96.81 95 PHE A O 1
ATOM 725 N N . LEU A 1 96 ? -1.098 -0.508 -2.105 1.00 96.69 96 LEU A N 1
ATOM 726 C CA . LEU A 1 96 ? -2.423 -0.066 -1.650 1.00 96.69 96 LEU A CA 1
ATOM 727 C C . LEU A 1 96 ? -3.569 -0.887 -2.249 1.00 96.69 96 LEU A C 1
ATOM 729 O O . LEU A 1 96 ? -4.520 -1.203 -1.544 1.00 96.69 96 LEU A O 1
ATOM 733 N N . TYR A 1 97 ? -3.477 -1.275 -3.522 1.00 96.88 97 TYR A N 1
ATOM 734 C CA . TYR A 1 97 ? -4.477 -2.115 -4.190 1.00 96.88 97 TYR A CA 1
ATOM 735 C C . TYR A 1 97 ? -4.190 -3.611 -4.077 1.00 96.88 97 TYR A C 1
ATOM 737 O O . TYR A 1 97 ? -4.875 -4.418 -4.702 1.00 96.88 97 TYR A O 1
ATOM 745 N N . GLY A 1 98 ? -3.206 -4.001 -3.263 1.00 96.44 98 GLY A N 1
ATOM 746 C CA . GLY A 1 98 ? -2.978 -5.396 -2.908 1.00 96.44 98 GLY A CA 1
ATOM 747 C C . GLY A 1 98 ? -2.402 -6.261 -4.029 1.00 96.44 98 GLY A C 1
ATOM 748 O O . GLY A 1 98 ? -2.464 -7.480 -3.918 1.00 96.44 98 GLY A O 1
ATOM 749 N N . TYR A 1 99 ? -1.808 -5.692 -5.082 1.00 95.94 99 TYR A N 1
ATOM 750 C CA . TYR A 1 99 ? -1.131 -6.475 -6.127 1.00 95.94 99 TYR A CA 1
ATOM 751 C C . TYR A 1 99 ? 0.091 -7.217 -5.589 1.00 95.94 99 TYR A C 1
ATOM 753 O O . TYR A 1 99 ? 0.330 -8.374 -5.941 1.00 95.94 99 TYR A O 1
ATOM 761 N N . ASP A 1 100 ? 0.878 -6.573 -4.727 1.00 96.12 100 ASP A N 1
ATOM 762 C CA . ASP A 1 100 ? 2.010 -7.234 -4.073 1.00 96.12 100 ASP A CA 1
ATOM 763 C C . ASP A 1 100 ? 1.553 -8.368 -3.155 1.00 96.12 100 ASP A C 1
ATOM 765 O O . ASP A 1 100 ? 2.166 -9.440 -3.147 1.00 96.12 100 ASP A O 1
ATOM 769 N N . TRP A 1 101 ? 0.448 -8.147 -2.442 1.00 98.12 101 TRP A N 1
ATOM 770 C CA . TRP A 1 101 ? -0.166 -9.132 -1.560 1.00 98.12 101 TRP A CA 1
ATOM 771 C C . TRP A 1 101 ? -0.728 -10.316 -2.342 1.00 98.12 101 TRP A C 1
ATOM 773 O O . TRP A 1 101 ? -0.332 -11.451 -2.083 1.00 98.12 101 TRP A O 1
ATOM 783 N N . ALA A 1 102 ? -1.556 -10.068 -3.357 1.00 97.50 102 ALA A N 1
ATOM 784 C CA . ALA A 1 102 ? -2.146 -11.112 -4.182 1.00 97.50 102 ALA A CA 1
ATOM 785 C C . ALA A 1 102 ? -1.061 -11.991 -4.813 1.00 97.50 102 ALA A C 1
ATOM 787 O O . ALA A 1 102 ? -1.050 -13.199 -4.596 1.00 97.50 102 ALA A O 1
ATOM 788 N N . ARG A 1 103 ? -0.046 -11.390 -5.457 1.00 96.00 103 ARG A N 1
ATOM 789 C CA . ARG A 1 103 ? 1.092 -12.139 -6.030 1.00 96.00 103 ARG A CA 1
ATOM 790 C C . ARG A 1 103 ? 1.842 -12.979 -4.997 1.00 96.00 103 ARG A C 1
ATOM 792 O O . ARG A 1 103 ? 2.397 -14.025 -5.342 1.00 96.00 103 ARG A O 1
ATOM 799 N N . TRP A 1 104 ? 1.935 -12.513 -3.754 1.00 97.38 104 TRP A N 1
ATOM 800 C CA . TRP A 1 104 ? 2.572 -13.259 -2.674 1.00 97.38 104 TRP A CA 1
ATOM 801 C C . TRP A 1 104 ? 1.716 -14.441 -2.207 1.00 97.38 104 TRP A C 1
ATOM 803 O O . TRP A 1 104 ? 2.266 -15.536 -2.032 1.00 97.38 104 TRP A O 1
ATOM 813 N N . VAL A 1 105 ? 0.399 -14.255 -2.076 1.00 97.94 105 VAL A N 1
ATOM 814 C CA . VAL A 1 105 ? -0.554 -15.319 -1.728 1.00 97.94 105 VAL A CA 1
ATOM 815 C C . VAL A 1 105 ? -0.599 -16.387 -2.822 1.00 97.94 105 VAL A C 1
ATOM 817 O O . VAL A 1 105 ? -0.385 -17.557 -2.517 1.00 97.94 105 VAL A O 1
ATOM 820 N N . THR A 1 106 ? -0.731 -16.009 -4.101 1.00 96.38 106 THR A N 1
ATOM 821 C CA . THR A 1 106 ? -0.828 -16.946 -5.242 1.00 96.38 106 THR A CA 1
ATOM 822 C C . THR A 1 106 ? 0.350 -17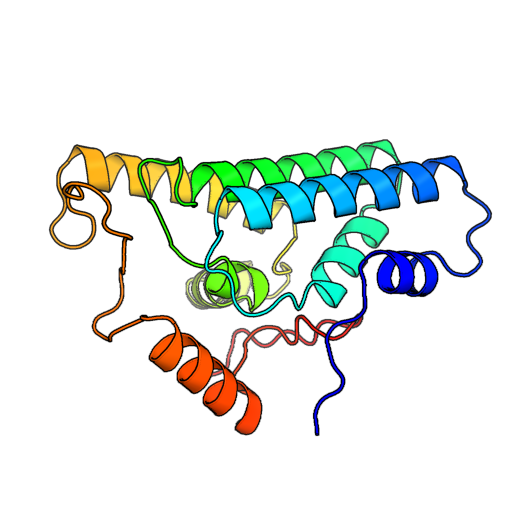.921 -5.333 1.00 96.38 106 THR A C 1
ATOM 824 O O . THR A 1 106 ? 0.205 -19.033 -5.829 1.00 96.38 106 THR A O 1
ATOM 827 N N . ARG A 1 107 ? 1.540 -17.544 -4.844 1.00 95.88 107 ARG A N 1
ATOM 828 C CA . ARG A 1 107 ? 2.716 -18.436 -4.841 1.00 95.88 107 ARG A CA 1
ATOM 829 C C . ARG A 1 107 ? 2.593 -19.610 -3.876 1.00 95.88 107 ARG A C 1
ATOM 831 O O . ARG A 1 107 ? 3.278 -20.607 -4.079 1.00 95.88 107 ARG A O 1
ATOM 838 N N . LYS A 1 108 ? 1.809 -19.461 -2.809 1.00 96.56 108 LYS A N 1
ATOM 839 C CA . LYS A 1 108 ? 1.534 -20.509 -1.821 1.00 96.56 108 LYS A CA 1
ATOM 840 C C . LYS A 1 108 ? 0.136 -20.314 -1.210 1.00 96.56 108 LYS A C 1
ATOM 842 O O . LYS A 1 108 ? 0.046 -19.900 -0.050 1.00 96.56 108 LYS A O 1
ATOM 847 N N . PRO A 1 109 ? -0.940 -20.577 -1.970 1.00 96.06 109 PRO A N 1
ATOM 848 C CA . PRO A 1 109 ? -2.299 -20.269 -1.533 1.00 96.06 109 PRO A CA 1
ATOM 849 C C . PRO A 1 109 ? -2.671 -20.966 -0.223 1.00 96.06 109 PRO A C 1
ATOM 851 O O . PRO A 1 109 ? -3.146 -20.308 0.698 1.00 96.06 109 PRO A O 1
ATOM 854 N N . ASP A 1 110 ? -2.340 -22.255 -0.098 1.00 96.38 110 ASP A N 1
ATOM 855 C CA . ASP A 1 110 ? -2.683 -23.078 1.071 1.00 96.38 110 ASP A CA 1
ATOM 856 C C . ASP A 1 110 ? -2.092 -22.537 2.385 1.00 96.38 110 ASP A C 1
ATOM 858 O O . ASP A 1 110 ? -2.707 -22.648 3.441 1.00 96.38 110 ASP A O 1
ATOM 862 N N . GLU A 1 111 ? -0.909 -21.916 2.326 1.00 96.31 111 GLU A N 1
ATOM 863 C CA . GLU A 1 111 ? -0.230 -21.348 3.499 1.00 96.31 111 GLU A CA 1
ATOM 864 C C . GLU A 1 111 ? -0.652 -19.895 3.786 1.00 96.31 111 GLU A C 1
ATOM 866 O O . GLU A 1 111 ? -0.496 -19.421 4.910 1.00 96.31 111 GLU A O 1
ATOM 871 N N . ARG A 1 112 ? -1.114 -19.147 2.771 1.00 97.50 112 ARG A N 1
ATOM 872 C CA . ARG A 1 112 ? -1.167 -17.670 2.815 1.00 97.50 112 ARG A CA 1
ATOM 873 C C . ARG A 1 112 ? -2.547 -17.069 2.599 1.00 97.50 112 ARG A C 1
ATOM 875 O O . ARG A 1 112 ? -2.712 -15.886 2.875 1.00 97.50 112 ARG A O 1
ATOM 882 N N . ALA A 1 113 ? -3.536 -17.841 2.149 1.00 95.31 113 ALA A N 1
ATOM 883 C CA . ALA A 1 113 ? -4.878 -17.328 1.854 1.00 95.31 113 ALA A CA 1
ATOM 884 C C . ALA A 1 113 ? -5.565 -16.675 3.069 1.00 95.31 113 ALA A C 1
ATOM 886 O O . ALA A 1 113 ? -6.401 -15.792 2.895 1.00 95.31 113 ALA A O 1
ATOM 887 N N . GLY A 1 114 ? -5.200 -17.087 4.289 1.00 95.81 114 GLY A N 1
ATOM 888 C CA . GLY A 1 114 ? -5.704 -16.503 5.535 1.00 95.81 114 GLY A CA 1
ATOM 889 C C . GLY A 1 114 ? -5.021 -15.201 5.972 1.00 95.81 114 GLY A C 1
ATOM 890 O O . GLY A 1 114 ? -5.468 -14.603 6.944 1.00 95.81 114 GLY A O 1
ATOM 891 N N . VAL A 1 115 ? -3.956 -14.763 5.292 1.00 97.06 115 VAL A N 1
ATOM 892 C CA . VAL A 1 115 ? -3.192 -13.562 5.661 1.00 97.06 115 VAL A CA 1
ATOM 893 C C . VAL A 1 115 ? -3.691 -12.357 4.868 1.00 97.06 115 VAL A C 1
ATOM 895 O O . VAL A 1 115 ? -3.752 -12.396 3.641 1.00 97.06 115 VAL A O 1
ATOM 898 N N . GLY A 1 116 ? -4.016 -11.267 5.556 1.00 96.62 116 GLY A N 1
ATOM 899 C CA . GLY A 1 116 ? -4.425 -9.993 4.972 1.00 96.62 116 GLY A CA 1
ATOM 900 C C . GLY A 1 116 ? -3.279 -9.166 4.358 1.00 96.62 116 GLY A C 1
ATOM 901 O O . GLY A 1 116 ? -2.106 -9.376 4.667 1.00 96.62 116 GLY A O 1
ATOM 902 N N . PRO A 1 117 ? -3.610 -8.179 3.502 1.00 96.88 117 PRO A N 1
ATOM 903 C CA . PRO A 1 117 ? -2.643 -7.329 2.794 1.00 96.88 117 PRO A CA 1
ATOM 904 C C . PRO A 1 117 ? -1.897 -6.339 3.691 1.00 96.88 117 PRO A C 1
ATOM 906 O O . PRO A 1 117 ? -0.944 -5.717 3.233 1.00 96.88 117 PRO A O 1
ATOM 909 N N . PHE A 1 118 ? -2.308 -6.194 4.951 1.00 97.75 118 PHE A N 1
ATOM 910 C CA . PHE A 1 118 ? -1.635 -5.359 5.945 1.00 97.75 118 PHE A CA 1
ATOM 911 C C . PHE A 1 118 ? -1.373 -6.114 7.256 1.00 97.75 118 PHE A C 1
ATOM 913 O O . PHE A 1 118 ? -1.172 -5.503 8.302 1.00 97.75 118 PHE A O 1
ATOM 920 N N . ASP A 1 119 ? -1.372 -7.447 7.206 1.00 96.88 119 ASP A N 1
ATOM 921 C CA . ASP A 1 119 ? -1.035 -8.274 8.359 1.00 96.88 119 ASP A CA 1
ATOM 922 C C . ASP A 1 119 ? 0.486 -8.339 8.549 1.00 96.88 119 ASP A C 1
ATOM 924 O O . ASP A 1 119 ? 1.264 -8.268 7.590 1.00 96.88 119 ASP A O 1
ATOM 928 N N . LEU A 1 120 ? 0.918 -8.572 9.792 1.00 95.31 120 LEU A N 1
ATOM 929 C CA . LEU A 1 120 ? 2.336 -8.622 10.165 1.00 95.31 120 LEU A CA 1
ATOM 930 C C . LEU A 1 120 ? 3.151 -9.598 9.300 1.00 95.31 120 LEU A C 1
ATOM 932 O O . LEU A 1 120 ? 4.237 -9.256 8.841 1.00 95.31 120 LEU A O 1
ATOM 936 N N . ALA A 1 121 ? 2.603 -10.783 9.010 1.00 97.25 121 ALA A N 1
ATOM 937 C CA . ALA A 1 121 ? 3.280 -11.787 8.189 1.00 97.25 121 ALA A CA 1
ATOM 938 C C . ALA A 1 121 ? 3.570 -11.294 6.758 1.00 97.25 121 ALA A C 1
ATOM 940 O O . ALA A 1 121 ? 4.588 -11.662 6.166 1.00 97.25 121 ALA A O 1
ATOM 941 N N . PHE A 1 122 ? 2.700 -10.448 6.196 1.00 98.12 122 PHE A N 1
ATOM 942 C CA . PHE A 1 122 ? 2.942 -9.850 4.889 1.00 98.12 122 PHE A CA 1
ATOM 943 C C . PHE A 1 122 ? 3.935 -8.682 4.968 1.00 98.12 122 PHE A C 1
ATOM 945 O O . PHE A 1 122 ? 4.780 -8.552 4.081 1.00 98.12 122 PHE A O 1
ATOM 952 N N . PHE A 1 123 ? 3.915 -7.885 6.042 1.00 97.94 123 PHE A N 1
ATOM 953 C CA . PHE A 1 123 ? 4.943 -6.863 6.280 1.00 97.94 123 PHE A CA 1
ATOM 954 C C . PHE A 1 123 ? 6.345 -7.465 6.406 1.00 97.94 123 PHE A C 1
ATOM 956 O O . PHE A 1 123 ? 7.265 -6.986 5.746 1.00 97.94 123 PHE A O 1
ATOM 963 N N . ASP A 1 124 ? 6.505 -8.563 7.145 1.00 97.81 124 ASP A N 1
ATOM 964 C CA . ASP A 1 124 ? 7.798 -9.247 7.257 1.00 97.81 124 ASP A CA 1
ATOM 965 C C . ASP A 1 124 ? 8.278 -9.789 5.896 1.00 97.81 124 ASP A C 1
ATOM 967 O O . ASP A 1 124 ? 9.468 -9.728 5.565 1.00 97.81 124 ASP A O 1
ATOM 971 N N . TYR A 1 125 ? 7.352 -10.261 5.050 1.00 97.88 125 TYR A N 1
ATOM 972 C CA . TYR A 1 125 ? 7.669 -10.603 3.663 1.00 97.88 125 TYR A CA 1
ATOM 973 C C . TYR A 1 125 ? 8.133 -9.382 2.857 1.00 97.88 125 TYR A C 1
ATOM 975 O O . TYR A 1 125 ? 9.123 -9.490 2.127 1.00 97.88 125 TYR A O 1
ATOM 983 N N . LEU A 1 126 ? 7.450 -8.239 2.963 1.00 98.19 126 LEU A N 1
ATOM 984 C CA . LEU A 1 126 ? 7.822 -7.017 2.247 1.00 98.19 126 LEU A CA 1
ATOM 985 C C . LEU A 1 126 ? 9.198 -6.496 2.679 1.00 98.19 126 LEU A C 1
ATOM 987 O O . LEU A 1 126 ? 9.994 -6.141 1.809 1.00 98.19 126 LEU A O 1
ATOM 991 N N . ASP A 1 127 ? 9.521 -6.543 3.972 1.00 97.06 127 ASP A N 1
ATOM 992 C CA . ASP A 1 127 ? 10.844 -6.187 4.498 1.00 97.06 127 ASP A CA 1
ATOM 993 C C . ASP A 1 127 ? 11.945 -7.076 3.888 1.00 97.06 127 ASP A C 1
ATOM 995 O O . ASP A 1 127 ? 12.985 -6.593 3.423 1.00 97.06 127 ASP A O 1
ATOM 999 N N . GLY A 1 128 ? 11.712 -8.392 3.826 1.00 97.56 128 GLY A N 1
ATOM 1000 C CA . GLY A 1 128 ? 12.621 -9.329 3.159 1.00 97.56 128 GLY A CA 1
ATOM 1001 C C . GLY A 1 128 ? 12.724 -9.076 1.652 1.00 97.56 128 GLY A C 1
ATOM 1002 O O . GLY A 1 128 ? 13.817 -9.081 1.078 1.00 97.56 128 GLY A O 1
ATOM 1003 N N . ARG A 1 129 ? 11.591 -8.796 0.999 1.00 97.44 129 ARG A N 1
ATOM 1004 C CA . ARG A 1 129 ? 11.527 -8.506 -0.436 1.00 97.44 129 ARG A CA 1
ATOM 1005 C C . ARG A 1 129 ? 12.288 -7.234 -0.780 1.00 97.44 129 ARG A C 1
ATOM 1007 O O . ARG A 1 129 ? 12.987 -7.223 -1.791 1.00 97.44 129 ARG A O 1
ATOM 1014 N N . GLN A 1 130 ? 12.183 -6.196 0.042 1.00 97.44 130 GLN A N 1
ATOM 1015 C CA . GLN A 1 130 ? 12.908 -4.945 -0.134 1.00 97.44 130 GLN A CA 1
ATOM 1016 C C . GLN A 1 130 ? 14.420 -5.186 -0.150 1.00 97.44 130 GLN A C 1
ATOM 1018 O O . GLN A 1 130 ? 15.095 -4.762 -1.088 1.00 97.44 130 GLN A O 1
ATOM 1023 N N . LYS A 1 131 ? 14.945 -5.909 0.849 1.00 97.44 131 LYS A N 1
ATOM 1024 C CA . LYS A 1 131 ? 16.376 -6.245 0.945 1.00 97.44 131 LYS A CA 1
ATOM 1025 C C . LYS A 1 131 ? 16.848 -7.017 -0.285 1.00 97.44 131 LYS A C 1
ATOM 1027 O O . LYS A 1 131 ? 17.799 -6.597 -0.938 1.00 97.44 131 LYS A O 1
ATOM 1032 N N . ALA A 1 132 ? 16.109 -8.056 -0.673 1.00 97.69 132 ALA A N 1
ATOM 1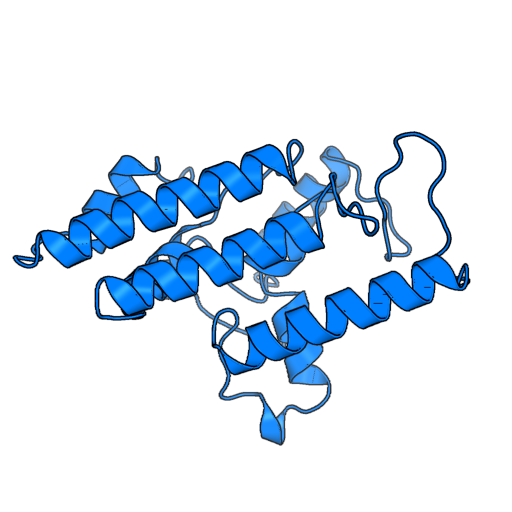033 C CA . ALA A 1 132 ? 16.420 -8.848 -1.861 1.00 97.69 132 ALA A CA 1
ATOM 1034 C C . ALA A 1 132 ? 16.422 -8.004 -3.148 1.00 97.69 132 ALA A C 1
ATOM 1036 O O . ALA A 1 132 ? 17.264 -8.189 -4.021 1.00 97.69 132 ALA A O 1
ATOM 1037 N N . LEU A 1 133 ? 15.493 -7.052 -3.290 1.00 97.25 133 LEU A N 1
ATOM 1038 C CA . LEU A 1 133 ? 15.483 -6.149 -4.441 1.00 97.25 133 LEU A CA 1
ATOM 1039 C C . LEU A 1 133 ? 16.692 -5.209 -4.447 1.00 97.25 133 LEU A C 1
ATOM 1041 O O . LEU A 1 133 ? 17.261 -4.975 -5.508 1.00 97.25 133 LEU A O 1
ATOM 1045 N N . VAL A 1 134 ? 17.100 -4.685 -3.289 1.00 96.88 134 VAL A N 1
ATOM 1046 C CA . VAL A 1 134 ? 18.300 -3.842 -3.182 1.00 96.88 134 VAL A CA 1
ATOM 1047 C C . VAL A 1 134 ? 19.557 -4.627 -3.564 1.00 96.88 134 VAL A C 1
ATOM 1049 O O . VAL A 1 134 ? 20.408 -4.086 -4.267 1.00 96.88 134 VAL A O 1
ATOM 1052 N N . GLU A 1 135 ? 19.653 -5.899 -3.179 1.00 97.44 135 GLU A N 1
ATOM 1053 C CA . GLU A 1 135 ? 20.749 -6.787 -3.590 1.00 97.44 135 GLU A CA 1
ATOM 1054 C C . GLU A 1 135 ? 20.778 -7.011 -5.108 1.00 97.44 135 GLU A C 1
ATOM 1056 O O . GLU A 1 135 ? 21.844 -6.911 -5.712 1.00 97.44 135 GLU A O 1
ATOM 1061 N N . LEU A 1 136 ? 19.620 -7.224 -5.747 1.00 97.31 136 LEU A N 1
ATOM 1062 C CA . LEU A 1 136 ? 19.533 -7.324 -7.213 1.00 97.31 136 LEU A CA 1
ATOM 1063 C C . LEU A 1 136 ? 19.969 -6.025 -7.909 1.00 97.31 136 LEU A C 1
ATOM 1065 O O . LEU A 1 136 ? 20.629 -6.063 -8.946 1.00 97.31 136 LEU A O 1
ATOM 1069 N N . VAL A 1 137 ? 19.645 -4.869 -7.323 1.00 96.12 137 VAL A N 1
ATOM 1070 C CA . VAL A 1 137 ? 20.125 -3.569 -7.817 1.00 96.12 137 VAL A CA 1
ATOM 1071 C C . VAL A 1 137 ? 21.634 -3.430 -7.651 1.00 96.12 137 VAL A C 1
ATOM 1073 O O . VAL A 1 137 ? 22.309 -2.919 -8.547 1.00 96.12 137 VAL A O 1
ATOM 1076 N N . ALA A 1 138 ? 22.186 -3.901 -6.534 1.00 95.12 138 ALA A N 1
ATOM 1077 C CA . ALA A 1 138 ? 23.623 -3.881 -6.289 1.00 95.12 138 ALA A CA 1
ATOM 1078 C C . ALA A 1 138 ? 24.390 -4.782 -7.272 1.00 95.12 138 ALA A C 1
ATOM 1080 O O . ALA A 1 138 ? 25.455 -4.385 -7.739 1.00 95.12 138 ALA A O 1
ATOM 1081 N N . SER A 1 139 ? 23.832 -5.941 -7.639 1.00 96.19 139 SER A N 1
ATOM 1082 C CA . SER A 1 139 ? 24.411 -6.854 -8.636 1.00 96.19 139 SER A CA 1
ATOM 1083 C C . SER A 1 139 ? 24.124 -6.465 -10.091 1.00 96.19 139 SER A C 1
ATOM 1085 O O . SER A 1 139 ? 24.586 -7.148 -11.004 1.00 96.19 139 SER A O 1
ATOM 1087 N N . ASN A 1 140 ? 23.405 -5.359 -10.314 1.00 94.38 140 ASN A N 1
ATOM 1088 C CA . ASN A 1 140 ? 22.997 -4.875 -11.631 1.00 94.38 140 ASN A CA 1
ATOM 1089 C C . ASN A 1 140 ? 22.238 -5.937 -12.451 1.00 94.38 140 ASN A C 1
ATOM 1091 O O . ASN A 1 140 ? 22.523 -6.160 -13.629 1.00 94.38 140 ASN A O 1
ATOM 1095 N N . ASP A 1 141 ? 21.275 -6.600 -11.806 1.00 96.06 141 ASP A N 1
ATOM 1096 C CA . ASP A 1 141 ? 20.410 -7.606 -12.420 1.00 96.06 141 ASP A CA 1
ATOM 1097 C C . ASP A 1 141 ? 19.722 -7.095 -13.702 1.00 96.06 141 ASP A C 1
ATOM 1099 O O . ASP A 1 141 ? 19.395 -5.916 -13.835 1.00 96.06 141 ASP A O 1
ATOM 1103 N N . ARG A 1 142 ? 19.426 -8.001 -14.644 1.00 91.38 142 ARG A N 1
ATOM 1104 C CA . ARG A 1 142 ? 18.806 -7.652 -15.935 1.00 91.38 142 ARG A CA 1
ATOM 1105 C C . ARG A 1 142 ? 17.456 -6.943 -15.780 1.00 91.38 142 ARG A C 1
ATOM 1107 O O . ARG A 1 142 ? 17.134 -6.075 -16.585 1.00 91.38 142 ARG A O 1
ATOM 1114 N N . LYS A 1 143 ? 16.640 -7.350 -14.803 1.00 91.25 143 LYS A N 1
ATOM 1115 C CA . LYS A 1 143 ? 15.326 -6.749 -14.528 1.00 91.25 143 LYS A CA 1
ATOM 1116 C C . LYS A 1 143 ? 15.442 -5.601 -13.530 1.00 91.25 143 LYS A C 1
ATOM 1118 O O . LYS A 1 143 ? 14.704 -4.621 -13.623 1.00 91.25 143 LYS A O 1
ATOM 1123 N N . TYR A 1 144 ? 16.347 -5.729 -12.568 1.00 93.31 144 TYR A N 1
ATOM 1124 C CA . TYR A 1 144 ? 16.575 -4.748 -11.517 1.00 93.31 144 TYR A CA 1
ATOM 1125 C C . TYR A 1 144 ? 17.939 -4.067 -11.660 1.00 93.31 144 TYR A C 1
ATOM 1127 O O . TYR A 1 144 ? 18.704 -4.014 -10.709 1.00 93.31 144 TYR A O 1
ATOM 1135 N N . SER A 1 145 ? 18.227 -3.483 -12.823 1.00 91.88 145 SER A N 1
ATOM 1136 C CA . SER A 1 145 ? 19.503 -2.800 -13.064 1.00 91.88 145 SER A CA 1
ATOM 1137 C C . SER A 1 145 ? 19.630 -1.523 -12.234 1.00 91.88 145 SER A C 1
ATOM 1139 O O . SER A 1 145 ? 18.644 -1.002 -11.698 1.00 91.88 145 SER A O 1
ATOM 1141 N N . GLN A 1 146 ? 20.834 -0.968 -12.143 1.00 93.31 146 GLN A N 1
ATOM 1142 C CA . GLN A 1 146 ? 21.020 0.370 -11.585 1.00 93.31 146 GLN A CA 1
ATOM 1143 C C . GLN A 1 146 ? 20.280 1.414 -12.439 1.00 93.31 146 GLN A C 1
ATOM 1145 O O . GLN A 1 146 ? 20.197 1.289 -13.660 1.00 93.31 146 GLN A O 1
ATOM 1150 N N . LEU A 1 147 ? 19.695 2.415 -11.777 1.00 92.88 147 LEU A N 1
ATOM 1151 C CA . LEU A 1 147 ? 18.999 3.520 -12.440 1.00 92.88 147 LEU A CA 1
ATOM 1152 C C . LEU A 1 147 ? 19.977 4.650 -12.740 1.00 92.88 147 LEU A C 1
ATOM 1154 O O . LEU A 1 147 ? 20.874 4.917 -11.935 1.00 92.88 147 LEU A O 1
ATOM 1158 N N . ASN A 1 148 ? 19.737 5.371 -13.834 1.00 86.12 148 ASN A N 1
ATOM 1159 C CA . ASN A 1 148 ? 20.513 6.551 -14.182 1.00 86.12 148 ASN A CA 1
ATOM 1160 C C . ASN A 1 148 ? 19.735 7.825 -13.827 1.00 86.12 148 ASN A C 1
ATOM 1162 O O . ASN A 1 148 ? 18.532 7.950 -14.051 1.00 86.12 148 ASN A O 1
ATOM 1166 N N . GLY A 1 149 ? 20.429 8.810 -13.255 1.00 86.88 149 GLY A N 1
ATOM 1167 C CA . GLY A 1 149 ? 19.863 10.135 -13.007 1.00 86.88 149 GLY A CA 1
ATOM 1168 C C . GLY A 1 149 ? 18.583 10.121 -12.162 1.00 86.88 149 GLY A C 1
ATOM 1169 O O . GLY A 1 149 ? 18.596 9.728 -10.994 1.00 86.88 149 GLY A O 1
ATOM 1170 N N . ARG A 1 150 ? 17.478 10.632 -12.724 1.00 87.19 150 ARG A N 1
ATOM 1171 C CA . ARG A 1 150 ? 16.212 10.871 -12.006 1.00 87.19 150 ARG A CA 1
ATOM 1172 C C . ARG A 1 150 ? 15.080 9.899 -12.371 1.00 87.19 150 ARG A C 1
ATOM 1174 O O . ARG A 1 150 ? 13.940 10.158 -12.006 1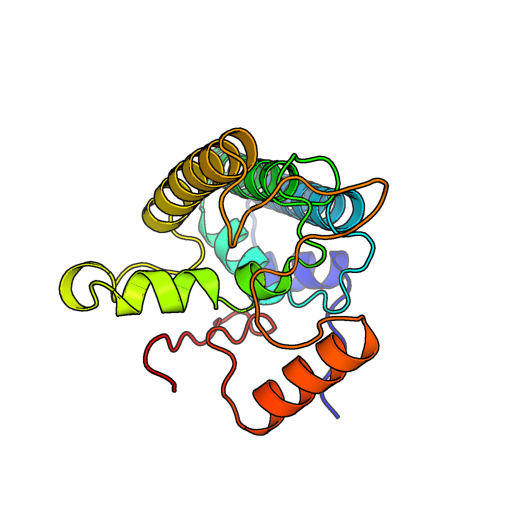.00 87.19 150 ARG A O 1
ATOM 1181 N N . GLU A 1 151 ? 15.395 8.786 -13.016 1.00 92.19 151 GLU A N 1
ATOM 1182 C CA . GLU A 1 151 ? 14.403 7.801 -13.453 1.00 92.19 151 GLU A CA 1
ATOM 1183 C C . GLU A 1 151 ? 13.703 7.093 -12.281 1.00 92.19 151 GLU A C 1
ATOM 1185 O O . GLU A 1 151 ? 14.254 6.952 -11.183 1.00 92.19 151 GLU A O 1
ATOM 1190 N N . TYR A 1 152 ? 12.479 6.631 -12.534 1.00 94.88 152 TYR A N 1
ATOM 1191 C CA . TYR A 1 152 ? 11.758 5.718 -11.654 1.00 94.88 152 TYR A CA 1
ATOM 1192 C C . TYR A 1 152 ? 11.883 4.289 -12.166 1.00 94.88 152 TYR A C 1
ATOM 1194 O O . TYR A 1 152 ? 11.945 4.043 -13.371 1.00 94.88 152 TYR A O 1
ATOM 1202 N N . ARG A 1 153 ? 11.877 3.325 -11.248 1.00 94.62 153 ARG A N 1
ATOM 1203 C CA . ARG A 1 153 ? 11.906 1.916 -11.626 1.00 94.62 153 ARG A CA 1
ATOM 1204 C C . ARG A 1 153 ? 10.527 1.444 -12.061 1.00 94.62 153 ARG A C 1
ATOM 1206 O O . ARG A 1 153 ? 9.575 1.516 -11.289 1.00 94.62 153 ARG A O 1
ATOM 1213 N N . ASN A 1 154 ? 10.467 0.846 -13.245 1.00 93.56 154 ASN A N 1
ATOM 1214 C CA . ASN A 1 154 ? 9.306 0.111 -13.724 1.00 93.56 154 ASN A CA 1
ATOM 1215 C C . ASN A 1 154 ? 9.693 -1.361 -13.978 1.00 93.56 154 ASN A C 1
ATOM 1217 O O . ASN A 1 154 ? 10.408 -1.643 -14.936 1.00 93.56 154 ASN A O 1
ATOM 1221 N N . PRO A 1 155 ? 9.270 -2.313 -13.125 1.00 89.56 155 PRO A N 1
ATOM 1222 C CA . PRO A 1 155 ? 9.597 -3.729 -13.283 1.00 89.56 155 PRO A CA 1
ATOM 1223 C C . PRO A 1 155 ? 8.655 -4.458 -14.259 1.00 89.56 155 PRO A C 1
ATOM 1225 O O . PRO A 1 155 ? 8.735 -5.688 -14.373 1.00 89.56 155 PRO A O 1
ATOM 1228 N N . PHE A 1 156 ? 7.731 -3.737 -14.899 1.00 91.25 156 PHE A N 1
ATOM 1229 C CA . PHE A 1 156 ? 6.748 -4.266 -15.835 1.00 91.25 156 PHE A CA 1
ATOM 1230 C C . PHE A 1 156 ? 7.185 -4.038 -17.285 1.00 91.25 156 PHE A C 1
ATOM 1232 O O . PHE A 1 156 ? 7.977 -3.150 -17.583 1.00 91.25 156 PHE A O 1
ATOM 1239 N N . SER A 1 157 ? 6.658 -4.854 -18.198 1.00 90.50 157 SER A N 1
ATOM 1240 C CA . SER A 1 157 ? 6.917 -4.741 -19.641 1.00 90.50 157 SER A CA 1
ATOM 1241 C C . SER A 1 157 ? 6.080 -3.660 -20.334 1.00 90.50 157 SER A C 1
ATOM 1243 O O . SER A 1 157 ? 6.270 -3.419 -21.523 1.00 90.50 157 SER A O 1
ATOM 1245 N N . PHE A 1 158 ? 5.150 -3.028 -19.618 1.00 92.06 158 PHE A N 1
ATOM 1246 C CA . PHE A 1 158 ? 4.277 -1.970 -20.120 1.00 92.06 158 PHE A CA 1
ATOM 1247 C C . PHE A 1 158 ? 4.591 -0.632 -19.444 1.00 92.06 158 PHE A C 1
ATOM 1249 O O . PHE A 1 158 ? 5.166 -0.585 -18.356 1.00 92.06 158 PHE A O 1
ATOM 1256 N N . ILE A 1 159 ? 4.214 0.463 -20.101 1.00 91.44 159 ILE A N 1
ATOM 1257 C CA . ILE A 1 159 ? 4.476 1.834 -19.647 1.00 91.44 159 ILE A CA 1
ATOM 1258 C C . ILE A 1 159 ? 3.573 2.175 -18.456 1.00 91.44 159 ILE A C 1
ATOM 1260 O O . ILE A 1 159 ? 2.390 1.847 -18.455 1.00 91.44 159 ILE A O 1
ATOM 1264 N N . ARG A 1 160 ? 4.140 2.858 -17.459 1.00 93.25 160 ARG A N 1
ATOM 1265 C CA . ARG A 1 160 ? 3.442 3.352 -16.263 1.00 93.25 160 ARG A CA 1
ATOM 1266 C C . ARG A 1 160 ? 3.758 4.827 -16.024 1.00 93.25 160 ARG A C 1
ATOM 1268 O O . ARG A 1 160 ? 4.239 5.217 -14.964 1.00 93.25 160 ARG A O 1
ATOM 1275 N N . GLU A 1 161 ? 3.564 5.639 -17.054 1.00 95.00 161 GLU A N 1
ATOM 1276 C CA . GLU A 1 161 ? 3.518 7.092 -16.889 1.00 95.00 161 GLU A CA 1
ATOM 1277 C C . GLU A 1 161 ? 2.147 7.492 -16.302 1.00 95.00 161 GLU A C 1
ATOM 1279 O O . GLU A 1 161 ? 1.218 6.680 -16.324 1.00 95.00 161 GLU A O 1
ATOM 1284 N N . PRO A 1 162 ? 1.971 8.707 -15.744 1.00 94.69 162 PRO A N 1
ATOM 1285 C CA . PRO A 1 162 ? 0.794 9.026 -14.929 1.00 94.69 162 PRO A CA 1
ATOM 1286 C C . PRO A 1 162 ? -0.547 8.835 -15.647 1.00 94.69 162 PRO A C 1
ATOM 1288 O O . PRO A 1 162 ? -1.546 8.462 -15.027 1.00 94.69 162 PRO A O 1
ATOM 1291 N N . ARG A 1 163 ? -0.578 9.062 -16.964 1.00 95.62 163 ARG A N 1
ATOM 1292 C CA . ARG A 1 163 ? -1.770 8.846 -17.786 1.00 95.62 163 ARG A CA 1
ATOM 1293 C C . ARG A 1 163 ? -2.095 7.359 -17.911 1.00 95.62 163 ARG A C 1
ATOM 1295 O O . ARG A 1 163 ? -3.235 6.972 -17.668 1.00 95.62 163 ARG A O 1
ATOM 1302 N N . GLU A 1 164 ? -1.110 6.547 -18.280 1.00 96.31 164 GLU A N 1
ATOM 1303 C CA . GLU A 1 164 ? -1.243 5.100 -18.461 1.00 96.31 164 GLU A CA 1
ATOM 1304 C C . GLU A 1 164 ? -1.601 4.426 -17.136 1.00 96.31 164 GLU A C 1
ATOM 1306 O O . GLU A 1 164 ? -2.481 3.573 -17.100 1.00 96.31 164 GLU A O 1
ATOM 1311 N N . GLU A 1 165 ? -0.994 4.877 -16.040 1.00 95.94 165 GLU A N 1
ATOM 1312 C CA . GLU A 1 165 ? -1.294 4.440 -14.680 1.00 95.94 165 GLU A CA 1
ATOM 1313 C C . GLU A 1 165 ? -2.755 4.703 -14.293 1.00 95.94 165 GLU A C 1
ATOM 1315 O O . GLU A 1 165 ? -3.464 3.815 -13.813 1.00 95.94 165 GLU A O 1
ATOM 1320 N N . SER A 1 166 ? -3.230 5.927 -14.544 1.00 95.00 166 SER A N 1
ATOM 1321 C CA . SER A 1 166 ? -4.619 6.309 -14.277 1.00 95.00 166 SER A CA 1
ATOM 1322 C C . SER A 1 166 ? -5.592 5.484 -15.115 1.00 95.00 166 SER A C 1
ATOM 1324 O O . SER A 1 166 ? -6.601 4.998 -14.605 1.00 95.00 166 SER A O 1
ATOM 1326 N N . GLN A 1 167 ? -5.286 5.310 -16.405 1.00 95.38 167 GLN A N 1
ATOM 1327 C CA . GLN A 1 167 ? -6.109 4.534 -17.326 1.00 95.38 167 GLN A CA 1
ATOM 1328 C C . GLN A 1 167 ? -6.155 3.055 -16.928 1.00 95.38 167 GLN A C 1
ATOM 1330 O O . GLN A 1 167 ? -7.231 2.460 -16.945 1.00 95.38 167 GLN A O 1
ATOM 1335 N N . LEU A 1 168 ? -5.018 2.477 -16.536 1.00 94.88 168 LEU A N 1
ATOM 1336 C CA . LEU A 1 168 ? -4.917 1.098 -16.074 1.00 94.88 168 LEU A CA 1
ATOM 1337 C C . LEU A 1 168 ? -5.830 0.856 -14.870 1.00 94.88 168 LEU A C 1
ATOM 1339 O O . LEU A 1 168 ? -6.688 -0.023 -14.920 1.00 94.88 168 LEU A O 1
ATOM 1343 N N . HIS A 1 169 ? -5.699 1.657 -13.810 1.00 93.81 169 HIS A N 1
ATOM 1344 C CA . HIS A 1 169 ? -6.523 1.484 -12.614 1.00 93.81 169 HIS A CA 1
ATOM 1345 C C . HIS A 1 169 ? -7.998 1.796 -12.857 1.00 93.81 169 HIS A C 1
ATOM 1347 O O . HIS A 1 169 ? -8.854 1.126 -12.283 1.00 93.81 169 HIS A O 1
ATOM 1353 N N . TYR A 1 170 ? -8.312 2.749 -13.738 1.00 92.38 170 TYR A N 1
ATOM 1354 C CA . TYR A 1 170 ? -9.691 3.003 -14.143 1.00 92.38 170 TYR A CA 1
ATOM 1355 C C . TYR A 1 170 ? -10.317 1.778 -14.822 1.00 92.38 170 TYR A C 1
ATOM 1357 O O . TYR A 1 170 ? -11.402 1.355 -14.430 1.00 92.38 170 TYR A O 1
ATOM 1365 N N . LEU A 1 171 ? -9.620 1.174 -15.791 1.00 94.38 171 LEU A N 1
ATOM 1366 C CA . LEU A 1 171 ? -10.091 -0.030 -16.478 1.00 94.38 171 LEU A CA 1
ATOM 1367 C C . LEU A 1 171 ? -10.232 -1.206 -15.508 1.00 94.38 171 LEU A C 1
ATOM 1369 O O . LEU A 1 171 ? -11.281 -1.840 -15.480 1.00 94.38 171 LEU A O 1
ATOM 1373 N N . LEU A 1 172 ? -9.225 -1.458 -14.666 1.00 93.75 172 LEU A N 1
ATOM 1374 C CA . LEU A 1 172 ? -9.261 -2.550 -13.686 1.00 93.75 172 LEU A CA 1
ATOM 1375 C C . LEU A 1 172 ? -10.389 -2.368 -12.665 1.00 93.75 172 LEU A C 1
ATOM 1377 O O . LEU A 1 172 ? -11.053 -3.339 -12.312 1.00 93.75 172 LEU A O 1
ATOM 1381 N N . ALA A 1 173 ? -10.667 -1.132 -12.244 1.00 91.88 173 ALA A N 1
ATOM 1382 C CA . ALA A 1 173 ? -11.814 -0.831 -11.393 1.00 91.88 173 ALA A CA 1
ATOM 1383 C C . ALA A 1 173 ? -13.156 -1.071 -12.108 1.00 91.88 173 ALA A C 1
ATOM 1385 O O . ALA A 1 173 ? -14.089 -1.564 -11.480 1.00 91.88 173 ALA A O 1
ATOM 1386 N N . GLN A 1 174 ? -13.270 -0.741 -13.401 1.00 92.12 174 GLN A N 1
ATOM 1387 C CA . GLN A 1 174 ? -14.502 -0.956 -14.175 1.00 92.12 174 GLN A CA 1
ATOM 1388 C C . GLN A 1 174 ? -14.877 -2.435 -14.305 1.00 92.12 174 GLN A C 1
ATOM 1390 O O . GLN A 1 174 ? -16.064 -2.751 -14.343 1.00 92.12 174 GLN A O 1
ATOM 1395 N N . VAL A 1 175 ? -13.883 -3.322 -14.375 1.00 93.44 175 VAL A N 1
ATOM 1396 C CA . VAL A 1 175 ? -14.093 -4.773 -14.503 1.00 93.44 175 VAL A CA 1
ATOM 1397 C C . VAL A 1 175 ? -13.909 -5.540 -13.185 1.00 93.44 175 VAL A C 1
ATOM 1399 O O . VAL A 1 175 ? -13.849 -6.763 -13.204 1.00 93.44 175 VAL A O 1
ATOM 1402 N N . ASP A 1 176 ? -13.849 -4.839 -12.046 1.00 91.50 176 ASP A N 1
ATOM 1403 C CA . ASP A 1 176 ? -13.712 -5.411 -10.692 1.00 91.50 176 ASP A CA 1
ATOM 1404 C C . ASP A 1 176 ? -12.479 -6.325 -10.504 1.00 91.50 176 ASP A C 1
ATOM 1406 O O . ASP A 1 176 ? -12.544 -7.339 -9.812 1.00 91.50 176 ASP A O 1
ATOM 1410 N N . LEU A 1 177 ? -11.344 -5.958 -11.116 1.00 93.94 177 LEU A N 1
ATOM 1411 C CA . LEU A 1 177 ? -10.083 -6.719 -11.082 1.00 93.94 177 LEU A CA 1
ATOM 1412 C C . LEU A 1 177 ? -9.021 -6.147 -10.129 1.00 93.94 177 LEU A C 1
ATOM 1414 O O . LEU A 1 177 ? -7.868 -6.570 -10.156 1.00 93.94 177 LEU A O 1
ATOM 1418 N N . LEU A 1 178 ? -9.375 -5.177 -9.282 1.00 94.44 178 LEU A N 1
ATOM 1419 C CA . LEU A 1 178 ? -8.463 -4.709 -8.235 1.00 94.44 178 LEU A CA 1
ATOM 1420 C C . LEU A 1 178 ? -8.440 -5.741 -7.092 1.00 94.44 178 LEU A C 1
ATOM 1422 O O . LEU A 1 178 ? -9.505 -6.011 -6.533 1.00 94.44 178 LEU A O 1
ATOM 1426 N N . PRO A 1 179 ? -7.268 -6.291 -6.704 1.00 96.75 179 PRO A N 1
ATOM 1427 C CA . PRO A 1 179 ? -7.198 -7.340 -5.680 1.00 96.75 179 PRO A CA 1
ATOM 1428 C C . PRO A 1 179 ? -7.724 -6.916 -4.311 1.00 96.75 179 PRO A C 1
ATOM 1430 O O . PRO A 1 179 ? -8.180 -7.739 -3.520 1.00 96.75 179 PRO A O 1
ATOM 1433 N N . LEU A 1 180 ? -7.636 -5.622 -4.020 1.00 96.56 180 LEU A N 1
ATOM 1434 C CA . LEU A 1 180 ? -8.167 -5.019 -2.816 1.00 96.56 180 LEU A CA 1
ATOM 1435 C C . LEU A 1 180 ? -8.987 -3.783 -3.183 1.00 96.56 180 LEU A C 1
ATOM 1437 O O . LEU A 1 180 ? -8.478 -2.841 -3.800 1.00 96.56 180 LEU A O 1
ATOM 1441 N N . LYS A 1 181 ? -10.243 -3.743 -2.728 1.00 94.94 181 LYS A N 1
ATOM 1442 C CA . LYS A 1 181 ? -11.089 -2.543 -2.803 1.00 94.94 181 LYS A CA 1
ATOM 1443 C C . LYS A 1 181 ? -10.689 -1.543 -1.719 1.00 94.94 181 LYS A C 1
ATOM 1445 O O . LYS A 1 181 ? -11.416 -1.335 -0.753 1.00 94.94 181 LYS A O 1
ATOM 1450 N N . ALA A 1 182 ? -9.518 -0.931 -1.887 1.00 95.19 182 ALA A N 1
ATOM 1451 C CA . ALA A 1 182 ? -8.855 -0.115 -0.866 1.00 95.19 182 ALA A CA 1
ATOM 1452 C C . ALA A 1 182 ? -9.655 1.123 -0.416 1.00 95.19 182 ALA A C 1
ATOM 1454 O O . ALA A 1 182 ? -9.450 1.619 0.686 1.00 95.19 182 ALA A O 1
ATOM 1455 N N . TRP A 1 183 ? -10.608 1.577 -1.235 1.00 92.88 183 TRP A N 1
ATOM 1456 C CA . TRP A 1 183 ? -11.519 2.695 -0.953 1.00 92.88 183 TRP A CA 1
ATOM 1457 C C . TRP A 1 183 ? -12.758 2.314 -0.136 1.00 92.88 183 TRP A C 1
ATOM 1459 O O . TRP A 1 183 ? -13.693 3.104 -0.010 1.00 92.88 183 TRP A O 1
ATOM 1469 N N . ARG A 1 184 ? -12.839 1.070 0.341 1.00 93.31 184 ARG A N 1
ATOM 1470 C CA . ARG A 1 184 ? -13.916 0.602 1.211 1.00 93.31 184 ARG A CA 1
ATOM 1471 C C . ARG A 1 184 ? -13.332 0.233 2.562 1.00 93.31 184 ARG A C 1
ATOM 1473 O O . ARG A 1 184 ? -12.302 -0.428 2.625 1.00 93.31 184 ARG A O 1
ATOM 1480 N N . LEU A 1 185 ? -14.038 0.569 3.638 1.00 92.81 185 LEU A N 1
ATOM 1481 C CA . LEU A 1 185 ? -13.625 0.186 4.992 1.00 92.81 185 LEU A CA 1
ATOM 1482 C C . LEU A 1 185 ? -13.629 -1.333 5.213 1.00 92.81 185 LEU A C 1
ATOM 1484 O O . LEU A 1 185 ? -12.841 -1.829 6.008 1.00 92.81 185 LEU A O 1
ATOM 1488 N N . ASP A 1 186 ? -14.491 -2.078 4.513 1.00 93.12 186 ASP A N 1
ATOM 1489 C CA . ASP A 1 186 ? -14.499 -3.546 4.578 1.00 93.12 186 ASP A CA 1
ATOM 1490 C C . ASP A 1 186 ? -13.357 -4.194 3.782 1.00 93.12 186 ASP A C 1
ATOM 1492 O O . ASP A 1 186 ? -13.068 -5.371 3.997 1.00 93.12 186 ASP A O 1
ATOM 1496 N N . GLY A 1 187 ? -12.722 -3.425 2.886 1.00 92.56 187 GLY A N 1
ATOM 1497 C CA . GLY A 1 187 ? -11.618 -3.832 2.028 1.00 92.56 187 GLY A CA 1
ATOM 1498 C C . GLY A 1 187 ? -11.806 -5.209 1.439 1.00 92.56 187 GLY A C 1
ATOM 1499 O O . GLY A 1 187 ? -11.046 -6.117 1.752 1.00 92.56 187 GLY A O 1
ATOM 1500 N N . GLU A 1 188 ? -12.824 -5.389 0.603 1.00 94.75 188 GLU A N 1
ATOM 1501 C CA . GLU A 1 188 ? -13.015 -6.656 -0.096 1.00 94.75 188 GLU A CA 1
ATOM 1502 C C . GLU A 1 188 ? -11.710 -7.102 -0.788 1.00 94.75 188 GLU A C 1
ATOM 1504 O O . GLU A 1 188 ? -11.132 -6.357 -1.586 1.00 94.75 188 GLU A O 1
ATOM 1509 N N . ARG A 1 189 ? -11.253 -8.311 -0.441 1.00 95.00 189 ARG A N 1
ATOM 1510 C CA . ARG A 1 189 ? -9.964 -8.904 -0.823 1.00 95.00 189 ARG A CA 1
ATOM 1511 C C . ARG A 1 189 ? -10.192 -10.091 -1.749 1.00 95.00 189 ARG A C 1
ATOM 1513 O O . ARG A 1 189 ? -10.918 -11.011 -1.378 1.00 95.00 189 ARG A O 1
ATOM 1520 N N . ARG A 1 190 ? -9.532 -10.103 -2.903 1.00 94.38 190 ARG A N 1
ATOM 1521 C CA . ARG A 1 190 ? -9.561 -11.198 -3.878 1.00 94.38 190 ARG A CA 1
ATOM 1522 C C . ARG A 1 190 ? -8.171 -11.378 -4.485 1.00 94.38 190 ARG A C 1
ATOM 1524 O O . ARG A 1 190 ? -7.735 -10.580 -5.309 1.00 94.38 190 ARG A O 1
ATOM 1531 N N . TRP A 1 191 ? -7.446 -12.397 -4.034 1.00 93.75 191 TRP A N 1
ATOM 1532 C CA . TRP A 1 191 ? -6.099 -12.713 -4.533 1.00 93.75 191 TRP A CA 1
ATOM 1533 C C . TRP A 1 191 ? -6.114 -13.689 -5.718 1.00 93.75 191 TRP A C 1
ATOM 1535 O O . TRP A 1 191 ? -5.090 -13.885 -6.366 1.00 93.75 191 TRP A O 1
ATOM 1545 N N . ASP A 1 192 ? -7.258 -14.317 -5.971 1.00 90.94 192 ASP A N 1
ATOM 1546 C CA . ASP A 1 192 ? -7.496 -15.398 -6.929 1.00 90.94 192 ASP A CA 1
ATOM 1547 C C . ASP A 1 192 ? -8.073 -14.911 -8.269 1.00 90.94 192 ASP A C 1
ATOM 1549 O O . ASP A 1 192 ? -8.508 -15.713 -9.095 1.00 90.94 192 ASP A O 1
ATOM 1553 N N . LEU A 1 193 ? -8.066 -13.595 -8.497 1.00 81.50 193 LEU A N 1
ATOM 1554 C CA . LEU A 1 193 ? -8.458 -12.999 -9.770 1.00 81.50 193 LEU A CA 1
ATOM 1555 C C . LEU A 1 193 ? -7.333 -13.113 -10.824 1.00 81.50 193 LEU A C 1
ATOM 1557 O O . LEU A 1 193 ? -6.164 -13.207 -10.440 1.00 81.50 193 LEU A O 1
ATOM 1561 N N . PRO A 1 194 ? -7.680 -13.121 -12.130 1.00 62.50 194 PRO A N 1
ATOM 1562 C CA . PRO A 1 194 ? -6.728 -13.259 -13.238 1.00 62.50 194 PRO A CA 1
ATOM 1563 C C . PRO A 1 194 ? -5.603 -12.216 -13.273 1.00 62.50 194 PRO A C 1
ATOM 1565 O O . PRO A 1 194 ? -5.861 -11.041 -12.925 1.00 62.50 194 PRO A O 1
#

Secondary structure (DSSP, 8-state):
-PPPPPPHHHHHHHHHTT---HHHHHHHHHHHHHHHHHHHHH-TT------HHHHHHHHHT-SHHHHHHHHHHHHHHHHHHSTTSSS--S-SHHHHTTHHHHHHHHTSHHHHTT--TTSHHHHHHHHHHHHHHHHHHHTT-SSSPPPPTTPPP--SSS---HHHHHHHHHHHHHTT--SB-TTSTT--B-SS--

Sequence (194 aa):
GRPSAPAPVALVEQIVGGSEDAERAQAFARGLGEVIRAIVDNFPDNIFWDLDYLACCLWQAGSAPAIGDFACRVVSLCVGFGNKSKLRFRYAHDFLYGYDWARWVTRKPDERAGVGPFDLAFFDYLDGRQKALVELVASNDRKYSQLNGREYRNPFSFIREPREESQLHYLLAQVDLLPLKAWRLDGERRWDLP

=== Feature glossary ===
Legend for the data blocks above and below:

— What the protein is —

The amino-acid sequence is the protein's primary structure: the linear order of residues from the N-terminus to the C-terminus, written in one-letter code. Everything else here — the 3D coordinates, the secondary structure, the domain annotations — is ultimately a consequence of this string.

Database cross-references. InterPro integrates a dozen domain/family signature databases into unified entries with residue-range hits. GO terms attach function/process/location labels with evidence codes. CATH codes position the fold in a four-level structural taxonomy. Organism is the NCBI-taxonomy species name.

— Where its atoms are —

The mmCIF block holds the 3D Cartesian coordinates of each backbone atom (N, C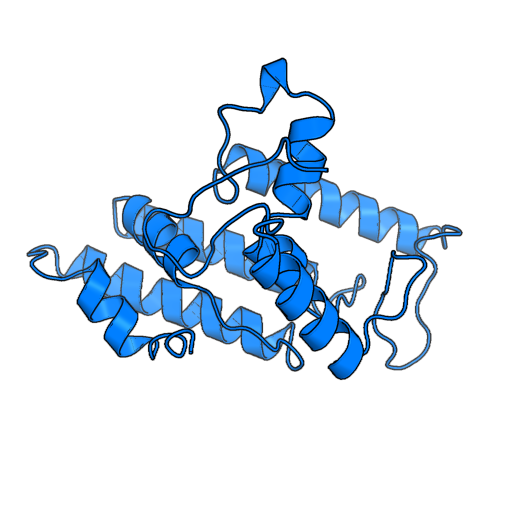α, C, O) in ångströms. mmCIF is the PDB's canonical archive format — a tagged-loop text representation of the atomic model.

The six renders are orthographic views along the three Cartesian axes in both directions. Representation (cartoon, sticks, or surface) and color scheme (sequence-rainbow or by-chain) vary across proteins so the training set covers all the common visualization conventions.

— Local backbone conformation —

Secondary structure is the local, repeating backbone conformation. DSSP classifies it into eight states by reading the hydrogen-bond network: three helix types (H, G, I), two β types (E, B), two non-regular types (T, S), and unstructured coil (-).

SS3 is a coarse helix/strand/coil call (letters a/b/c) made by the P-SEA algorithm from inter-Cα distances and dihedrals. It is less detailed than DSSP but needs only Cα positions.

Backbone dihedral angles. Every residue except chain termini has a φ (preceding-C → N → Cα → C) and a ψ (N → Cα → C → next-N). They are reported in degrees following the IUPAC sign convention. Secondary structure is essentially a statement about which (φ, ψ) basin each residue occupies.

— Global shape and packing —

The geometric summary reports three shape descriptors. Rg (radius of gyration) measures how spread out the Cα atoms are about their centre of mass; compact globular proteins have small Rg, elongated or unfolded ones large. Cα contacts (<8 Å, |i−j|>4) count long-range residue pairs in spatial proximity — high for tightly packed folds, near zero for rods or random coil. The bounding-box extents give the protein's footprint along x, y, z in Å.

Solvent accessibility: the surface area of each residue that a 1.4 Å water probe can touch, in Å². When only backbone atoms are present the absolute values are lower than full-atom SASA (side chains contribute most of the area) and are flagged as backbone-only.

Plot images: a contact map (which residues are close in 3D, as an N×N binary image), a Ramachandran scatter (backbone torsion angles, revealing secondary-structure composition at a glance), and — for AlphaFold structures — a PAE heatmap (pairwise prediction confidence).

— Structural neighborhood —

Foldseek's 3Di representation compresses backbone geometry into a per-residue letter drawn from a learned twenty-state alphabet. It captures the tertiary interaction pattern around each residue — which residues are packed against it in space, regardless of where they are in sequence.

Structural nearest neighbors (via Foldseek easy-search vs the PDB). Reported per hit: target PDB id, E-value, and alignment TM-score. A TM-score above ~0.5 is the conventional threshold for 'same fold'.

— Confidence and disorder —

pLDDT (predicted Local Distance Difference Test) is AlphaFold's per-residue confidence score, ranging from 0 to 100. Values above 90 indicate high confidence (typically well-packed cores); 70–90 is confident; 50–70 low confidence; below 50 usually means the region is disordered or the prediction is unreliable there. AlphaFold stores pLDDT in the mmCIF B-factor column.

For experimental (PDB) structures, the B-factor (temperature factor) quantifies the positional spread of each atom in the crystal — a combination of thermal vibration and static disorder — in units of Å². High B-factors mark flexible loops or poorly resolved regions; low B-factors mark the rigid, well-ordered core.

Predicted Aligned Error (PAE) is an AlphaFold confidence matrix: entry (i, j) is the expected error in the position of residue j, in ångströms, when the prediction is superimposed on the true structure at residue i. Low PAE within a block of residues means that block is internally rigid and well-predicted; high PAE between two blocks means their relative placement is uncertain even if each block individually is confident.